Protein AF-A0A022XNG0-F1 (afdb_monomer_lite)

Sequence (214 aa):
MHAPTPAPFRALVQGSSARLLFRKCLNSGFRPSILDIGLRGNSASIYSQNSHDQGRNFSITSPARLKEFFAAPKQTKRIVETESAFEHPVFTQKQMKDIIVAHRETKNWSDWVALGTVRLLRWGTDLATGYRHPKPDEPAPSKHFQMNERKWLIRFVFLETVAGVPGMVGGMLRHLHSLRKMKRDNGWIETLLEEAYNERMHLLTLNLLNQAGL

Organism: NCBI:txid1215331

Foldseek 3Di:
DDDDDDDDDDDDDDDDDDDDDDDDDDDDDDDDDDDDDDDDDDDDDDDDDDDDDDDPPDDPDPPPPCPPPPPPPPPDVPDDDDDDPDDDDDDDPVRVVPDDDDDDDQDDPVSVVVVVVVVVVVVVLCVVLLADDADPPGDDDPPVNDADPLSVLVSLLVVLVVQLPVLQVVLVVLVVVCVVVVHDPPCSSVVSNVRSVVSVVSNVVSVVVSVVVD

Structure (mmCIF, N/CA/C/O backbone):
data_AF-A0A022XNG0-F1
#
_entry.id   AF-A0A022XNG0-F1
#
loop_
_atom_site.group_PDB
_atom_site.id
_atom_site.type_symbol
_atom_site.label_atom_id
_atom_site.label_alt_id
_atom_site.label_comp_id
_atom_site.label_asym_id
_atom_site.label_entity_id
_atom_site.label_seq_id
_atom_site.pdbx_PDB_ins_code
_atom_site.Cartn_x
_atom_site.Cartn_y
_atom_site.Cartn_z
_atom_site.occupancy
_atom_site.B_iso_or_equiv
_atom_site.auth_seq_id
_atom_site.auth_comp_id
_atom_site.auth_asym_id
_atom_site.auth_atom_id
_atom_site.pdbx_PDB_model_num
ATOM 1 N N . MET A 1 1 ? 39.495 -52.592 -3.716 1.00 37.31 1 MET A N 1
ATOM 2 C CA . MET A 1 1 ? 39.578 -53.806 -4.553 1.00 37.31 1 MET A CA 1
ATOM 3 C C . MET A 1 1 ? 38.232 -54.514 -4.507 1.00 37.31 1 MET A C 1
ATOM 5 O O . MET A 1 1 ? 37.738 -54.745 -3.418 1.00 37.31 1 MET A O 1
ATOM 9 N N . HIS A 1 2 ? 37.694 -54.798 -5.695 1.00 43.66 2 HIS A N 1
ATOM 10 C CA . HIS A 1 2 ? 36.586 -55.701 -6.043 1.00 43.66 2 HIS A CA 1
ATOM 11 C C . HIS A 1 2 ? 35.131 -55.387 -5.637 1.00 43.66 2 HIS A C 1
ATOM 13 O O . HIS A 1 2 ? 34.726 -55.475 -4.485 1.00 43.66 2 HIS A O 1
ATOM 19 N N . ALA A 1 3 ? 34.351 -55.092 -6.687 1.00 52.00 3 ALA A N 1
ATOM 20 C CA . ALA A 1 3 ? 32.895 -55.182 -6.786 1.00 52.00 3 ALA A CA 1
ATOM 21 C C . ALA A 1 3 ? 32.399 -56.642 -6.746 1.00 52.00 3 ALA A C 1
ATOM 23 O O . ALA A 1 3 ? 33.205 -57.568 -6.878 1.00 52.00 3 ALA A O 1
ATOM 24 N N . PRO A 1 4 ? 31.070 -56.840 -6.680 1.00 56.88 4 PRO A N 1
ATOM 25 C CA . PRO A 1 4 ? 30.413 -57.481 -7.827 1.00 56.88 4 PRO A CA 1
ATOM 26 C C . PRO A 1 4 ? 29.005 -56.936 -8.178 1.00 56.88 4 PRO A C 1
ATOM 28 O O . PRO A 1 4 ? 28.195 -56.612 -7.316 1.00 56.88 4 PRO A O 1
ATOM 31 N N . THR A 1 5 ? 28.714 -56.900 -9.481 1.00 55.00 5 THR A N 1
ATOM 32 C CA . THR A 1 5 ? 27.387 -57.048 -10.140 1.00 55.00 5 THR A CA 1
ATOM 33 C C . THR A 1 5 ? 27.367 -58.441 -10.832 1.00 55.00 5 THR A C 1
ATOM 35 O O . THR A 1 5 ? 28.403 -59.106 -10.717 1.00 55.00 5 THR A O 1
ATOM 38 N N . PRO A 1 6 ? 26.340 -58.942 -11.584 1.00 58.03 6 PRO A N 1
ATOM 39 C CA . PRO A 1 6 ? 25.040 -58.391 -12.056 1.00 58.03 6 PRO A CA 1
ATOM 40 C C . PRO A 1 6 ? 23.824 -59.374 -11.908 1.00 58.03 6 PRO A C 1
ATOM 42 O O . PRO A 1 6 ? 23.988 -60.497 -11.451 1.00 58.03 6 PRO A O 1
ATOM 45 N N . ALA A 1 7 ? 22.553 -59.003 -12.162 1.00 49.84 7 ALA A N 1
ATOM 46 C CA . ALA A 1 7 ? 21.771 -59.148 -13.424 1.00 49.84 7 ALA A CA 1
ATOM 47 C C . ALA A 1 7 ? 20.263 -59.404 -13.065 1.00 49.84 7 ALA A C 1
ATOM 49 O O . ALA A 1 7 ? 20.009 -59.690 -11.895 1.00 49.84 7 ALA A O 1
ATOM 50 N N . PRO A 1 8 ? 19.257 -59.429 -13.983 1.00 51.31 8 PRO A N 1
ATOM 51 C CA . PRO A 1 8 ? 19.209 -58.987 -15.378 1.00 51.31 8 PRO A CA 1
ATOM 52 C C . PRO A 1 8 ? 18.036 -58.035 -15.738 1.00 51.31 8 PRO A C 1
ATOM 54 O O . PRO A 1 8 ? 17.049 -57.852 -15.030 1.00 51.31 8 PRO A O 1
ATOM 57 N N . PHE A 1 9 ? 18.184 -57.498 -16.948 1.00 37.59 9 PHE A N 1
ATOM 58 C CA . PHE A 1 9 ? 17.213 -56.866 -17.838 1.00 37.59 9 PHE A CA 1
ATOM 59 C C . PHE A 1 9 ? 15.840 -57.556 -17.932 1.00 37.59 9 PHE A C 1
ATOM 61 O O . PHE A 1 9 ? 15.752 -58.777 -18.056 1.00 37.59 9 PHE A O 1
ATOM 68 N N . ARG A 1 10 ? 14.779 -56.751 -18.094 1.00 33.91 10 ARG A N 1
ATOM 69 C CA . ARG A 1 10 ? 13.568 -57.168 -18.816 1.00 33.91 10 ARG A CA 1
ATOM 70 C C . ARG A 1 10 ? 13.127 -56.072 -19.784 1.00 33.91 10 ARG A C 1
ATOM 72 O O . ARG A 1 10 ? 12.875 -54.938 -19.386 1.00 33.91 10 ARG A O 1
ATOM 79 N N . ALA A 1 11 ? 13.104 -56.434 -21.061 1.00 36.19 11 ALA A N 1
ATOM 80 C CA . ALA A 1 11 ? 12.767 -55.592 -22.196 1.00 36.19 11 ALA A CA 1
ATOM 81 C C . ALA A 1 11 ? 11.264 -55.639 -22.539 1.00 36.19 11 ALA A C 1
ATOM 83 O O . ALA A 1 11 ? 10.608 -56.662 -22.368 1.00 36.19 11 ALA A O 1
ATOM 84 N N . LEU A 1 12 ? 10.786 -54.488 -23.020 1.00 33.62 12 LEU A N 1
ATOM 85 C CA . LEU A 1 12 ? 9.804 -54.201 -24.081 1.00 33.62 12 LEU A CA 1
ATOM 86 C C . LEU A 1 12 ? 8.943 -55.326 -24.701 1.00 33.62 12 LEU A C 1
ATOM 88 O O . LEU A 1 12 ? 9.466 -56.267 -25.286 1.00 33.62 12 LEU A O 1
ATOM 92 N N . VAL A 1 13 ? 7.633 -55.048 -24.778 1.00 37.19 13 VAL A N 1
ATOM 93 C CA . VAL A 1 13 ? 6.702 -55.384 -25.885 1.00 37.19 13 VAL A CA 1
ATOM 94 C C . VAL A 1 13 ? 5.741 -54.182 -25.992 1.00 37.19 13 VAL A C 1
ATOM 96 O O . VAL A 1 13 ? 5.066 -53.860 -25.023 1.00 37.19 13 VAL A O 1
ATOM 99 N N . GLN A 1 14 ? 5.887 -53.259 -26.948 1.00 33.00 14 GLN A N 1
ATOM 100 C CA . GLN A 1 14 ? 5.389 -53.236 -28.335 1.00 33.00 14 GLN A CA 1
ATOM 101 C C . GLN A 1 14 ? 3.863 -53.410 -28.480 1.00 33.00 14 GLN A C 1
ATOM 103 O O . GLN A 1 14 ? 3.340 -54.516 -28.435 1.00 33.00 14 GLN A O 1
ATOM 108 N N . GLY A 1 15 ? 3.167 -52.297 -28.739 1.00 34.03 15 GLY A N 1
ATOM 109 C CA . GLY A 1 15 ? 1.757 -52.259 -29.127 1.00 34.03 15 GLY A CA 1
ATOM 110 C C . GLY A 1 15 ? 1.501 -51.132 -30.128 1.00 34.03 15 GLY A C 1
ATOM 111 O O . GLY A 1 15 ? 1.430 -49.965 -29.759 1.00 34.03 15 GLY A O 1
ATOM 112 N N . SER A 1 16 ? 1.423 -51.514 -31.402 1.00 37.34 16 SER A N 1
ATOM 113 C CA . SER A 1 16 ? 1.077 -50.699 -32.572 1.00 37.34 16 SER A CA 1
ATOM 114 C C . SER A 1 16 ? -0.429 -50.467 -32.687 1.00 37.34 16 SER A C 1
ATOM 116 O O . SER A 1 16 ? -1.188 -51.412 -32.494 1.00 37.34 16 SER A O 1
ATOM 118 N N . SER A 1 17 ? -0.815 -49.267 -33.141 1.00 34.59 17 SER A N 1
ATOM 119 C CA . SER A 1 17 ? -1.986 -48.915 -33.986 1.00 34.59 17 SER A CA 1
ATOM 120 C C . SER A 1 17 ? -2.611 -47.605 -33.509 1.00 34.59 17 SER A C 1
ATOM 122 O O . SER A 1 17 ? -2.693 -47.358 -32.319 1.00 34.59 17 SER A O 1
ATOM 124 N N . ALA A 1 18 ? -3.127 -46.710 -34.338 1.00 38.72 18 ALA A N 1
ATOM 125 C CA . ALA A 1 18 ? -3.146 -46.574 -35.783 1.00 38.72 18 ALA A CA 1
ATOM 126 C C . ALA A 1 18 ? -3.526 -45.110 -36.059 1.00 38.72 18 ALA A C 1
ATOM 128 O O . ALA A 1 18 ? -4.242 -44.470 -35.290 1.00 38.72 18 ALA A O 1
ATOM 129 N N . ARG A 1 19 ? -3.016 -44.582 -37.167 1.00 41.34 19 ARG A N 1
ATOM 130 C CA . ARG A 1 19 ? -3.351 -43.264 -37.708 1.00 41.34 19 ARG A CA 1
ATOM 131 C C . ARG A 1 19 ? -4.803 -43.266 -38.185 1.00 41.34 19 ARG A C 1
ATOM 133 O O . ARG A 1 19 ? -5.179 -44.177 -38.913 1.00 41.34 19 ARG A O 1
ATOM 140 N N . LEU A 1 20 ? -5.548 -42.198 -37.916 1.00 39.91 20 LEU A N 1
ATOM 141 C CA . LEU A 1 20 ? -6.701 -41.818 -38.733 1.00 39.91 20 LEU A CA 1
ATOM 142 C C . LEU A 1 20 ? -6.635 -40.319 -39.029 1.00 39.91 20 LEU A C 1
ATOM 144 O O . LEU A 1 20 ? -6.973 -39.463 -38.220 1.00 39.91 20 LEU A O 1
ATOM 148 N N . LEU A 1 21 ? -6.119 -40.044 -40.225 1.00 37.47 21 LEU A N 1
ATOM 149 C CA . LEU A 1 21 ? -6.308 -38.809 -40.966 1.00 37.47 21 LEU A CA 1
ATOM 150 C C . LEU A 1 21 ? -7.725 -38.830 -41.542 1.00 37.47 21 LEU A C 1
ATOM 152 O O . LEU A 1 21 ? -8.074 -39.782 -42.236 1.00 37.47 21 LEU A O 1
ATOM 156 N N . PHE A 1 22 ? -8.489 -37.759 -41.355 1.00 34.47 22 PHE A N 1
ATOM 157 C CA . PHE A 1 22 ? -9.603 -37.445 -42.244 1.00 34.47 22 PHE A CA 1
ATOM 158 C C . PHE A 1 22 ? -9.353 -36.088 -42.895 1.00 34.47 22 PHE A C 1
ATOM 160 O O . PHE A 1 22 ? -9.146 -35.071 -42.236 1.00 34.47 22 PHE A O 1
ATOM 167 N N . ARG A 1 23 ? -9.312 -36.111 -44.227 1.00 35.81 23 ARG A N 1
ATOM 168 C CA . ARG A 1 23 ? -9.153 -34.969 -45.126 1.00 35.81 23 ARG A CA 1
ATOM 169 C C . ARG A 1 23 ? -10.221 -35.106 -46.213 1.00 35.81 23 ARG A C 1
ATOM 171 O O . ARG A 1 23 ? -10.486 -36.231 -46.631 1.00 35.81 23 ARG A O 1
ATOM 178 N N . LYS A 1 24 ? -10.649 -33.949 -46.743 1.00 33.38 24 LYS A N 1
ATOM 179 C CA . LYS A 1 24 ? -11.490 -33.692 -47.941 1.00 33.38 24 LYS A CA 1
ATOM 180 C C . LYS A 1 24 ? -13.003 -33.686 -47.681 1.00 33.38 24 LYS A C 1
ATOM 182 O O . LYS A 1 24 ? -13.467 -34.471 -46.875 1.00 33.38 24 LYS A O 1
ATOM 187 N N . CYS A 1 25 ? -13.850 -32.913 -48.365 1.00 34.41 25 CYS A N 1
ATOM 188 C CA . CYS A 1 25 ? -13.803 -31.753 -49.284 1.00 34.41 25 CYS A CA 1
ATOM 189 C C . CYS A 1 25 ? -15.283 -31.404 -49.604 1.00 34.41 25 CYS A C 1
ATOM 191 O O . CYS A 1 25 ? -16.143 -32.233 -49.324 1.00 34.41 25 CYS A O 1
ATOM 193 N N . LEU A 1 26 ? -15.510 -30.270 -50.297 1.00 38.12 26 LEU A N 1
ATOM 194 C CA . LEU A 1 26 ? -16.662 -29.853 -51.149 1.00 38.12 26 LEU A CA 1
ATOM 195 C C . LEU A 1 26 ? -17.280 -28.549 -50.610 1.00 38.12 26 LEU A C 1
ATOM 197 O O . LEU A 1 26 ? -17.816 -28.530 -49.514 1.00 38.12 26 LEU A O 1
ATOM 201 N N . ASN A 1 27 ? -17.062 -27.371 -51.205 1.00 32.22 27 ASN A N 1
ATOM 202 C CA . ASN A 1 27 ? -17.361 -26.903 -52.567 1.00 32.22 27 ASN A CA 1
ATOM 203 C C . ASN A 1 27 ? -18.863 -26.970 -52.898 1.00 32.22 27 ASN A C 1
ATOM 205 O O . ASN A 1 27 ? -19.360 -28.002 -53.335 1.00 32.22 27 ASN A O 1
ATOM 209 N N . SER A 1 28 ? -19.568 -25.851 -52.723 1.00 36.41 28 SER A N 1
ATOM 210 C CA . SER A 1 28 ? -20.819 -25.564 -53.430 1.00 36.41 28 SER A CA 1
ATOM 211 C C . SER A 1 28 ? -20.890 -24.068 -53.737 1.00 36.41 28 SER A C 1
ATOM 213 O O . SER A 1 28 ? -20.914 -23.218 -52.850 1.00 36.41 28 SER A O 1
ATOM 215 N N . GLY A 1 29 ? -20.828 -23.758 -55.030 1.00 34.84 29 GLY A N 1
ATOM 216 C CA . GLY A 1 29 ? -21.163 -22.451 -55.564 1.00 34.84 29 GLY A CA 1
ATOM 217 C C . GLY A 1 29 ? -22.652 -22.394 -55.873 1.00 34.84 29 GLY A C 1
ATOM 218 O O . GLY A 1 29 ? -23.224 -23.374 -56.339 1.00 34.84 29 GLY A O 1
ATOM 219 N N . PHE A 1 30 ? -23.251 -21.228 -55.663 1.00 34.91 30 PHE A N 1
ATOM 220 C CA . PHE A 1 30 ? -24.514 -20.846 -56.281 1.00 34.91 30 PHE A CA 1
ATOM 221 C C . PHE A 1 30 ? -24.416 -19.377 -56.700 1.00 34.91 30 PHE A C 1
ATOM 223 O O . PHE A 1 30 ? -24.269 -18.481 -55.872 1.00 34.91 30 PHE A O 1
ATOM 230 N N . ARG A 1 31 ? -24.460 -19.154 -58.016 1.00 35.62 31 ARG A N 1
ATOM 231 C CA . ARG A 1 31 ? -24.865 -17.896 -58.653 1.00 35.62 31 ARG A CA 1
ATOM 232 C C . ARG A 1 31 ? -26.303 -18.073 -59.143 1.00 35.62 31 ARG A C 1
ATOM 234 O O . ARG A 1 31 ? -26.657 -19.181 -59.546 1.00 35.62 31 ARG A O 1
ATOM 241 N N . PRO A 1 32 ? -27.057 -16.974 -59.252 1.00 39.72 32 PRO A N 1
ATOM 242 C CA . PRO A 1 32 ? -27.769 -16.736 -60.502 1.00 39.72 32 PRO A CA 1
ATOM 243 C C . PRO A 1 32 ? -27.518 -15.322 -61.063 1.00 39.72 32 PRO A C 1
ATOM 245 O O . PRO A 1 32 ? -27.569 -14.317 -60.362 1.00 39.72 32 PRO A O 1
ATOM 248 N N . SER A 1 33 ? -27.215 -15.301 -62.361 1.00 33.16 33 SER A N 1
ATOM 249 C CA . SER A 1 33 ? -27.495 -14.274 -63.384 1.00 33.16 33 SER A CA 1
ATOM 250 C C . SER A 1 33 ? -29.007 -14.000 -63.505 1.00 33.16 33 SER A C 1
ATOM 252 O O . SER A 1 33 ? -29.774 -14.867 -63.107 1.00 33.16 33 SER A O 1
ATOM 254 N N . ILE A 1 34 ? -29.588 -12.958 -64.109 1.00 38.25 34 ILE A N 1
ATOM 255 C CA . ILE A 1 34 ? -29.267 -11.737 -64.885 1.00 38.25 34 ILE A CA 1
ATOM 256 C C . ILE A 1 34 ? -30.627 -10.990 -64.948 1.00 38.25 34 ILE A C 1
ATOM 258 O O . ILE A 1 34 ? -31.653 -11.665 -64.908 1.00 38.25 34 ILE A O 1
ATOM 262 N N . LEU A 1 35 ? -30.661 -9.661 -65.105 1.00 34.53 35 LEU A N 1
ATOM 263 C CA . LEU A 1 35 ? -31.540 -8.989 -66.087 1.00 34.53 35 LEU A CA 1
ATOM 264 C C . LEU A 1 35 ? -31.107 -7.525 -66.267 1.00 34.53 35 LEU A C 1
ATOM 266 O O . LEU A 1 35 ? -31.193 -6.714 -65.348 1.00 34.53 35 LEU A O 1
ATOM 270 N N . ASP A 1 36 ? -30.613 -7.244 -67.473 1.00 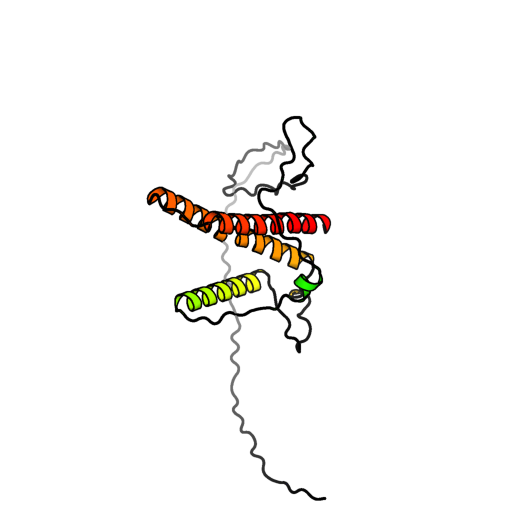38.41 36 ASP A N 1
ATOM 271 C CA . ASP A 1 36 ? -30.328 -5.925 -68.036 1.00 38.41 36 ASP A CA 1
ATOM 272 C C . ASP A 1 36 ? -31.616 -5.134 -68.299 1.00 38.41 36 ASP A C 1
ATOM 274 O O . ASP A 1 36 ? -32.591 -5.686 -68.806 1.00 38.41 36 ASP A O 1
ATOM 278 N N . ILE A 1 37 ? -31.562 -3.818 -68.084 1.00 37.38 37 ILE A N 1
ATOM 279 C CA . ILE A 1 37 ? -32.273 -2.808 -68.882 1.00 37.38 37 ILE A CA 1
ATOM 280 C C . ILE A 1 37 ? -31.389 -1.555 -68.919 1.00 37.38 37 ILE A C 1
ATOM 282 O O . ILE A 1 37 ? -30.872 -1.103 -67.899 1.00 37.38 37 ILE A O 1
ATOM 286 N N . GLY A 1 38 ? -31.141 -1.066 -70.133 1.00 35.12 38 GLY A N 1
ATOM 287 C CA . GLY A 1 38 ? -30.059 -0.140 -70.450 1.00 35.12 38 GLY A CA 1
ATOM 288 C C . GLY A 1 38 ? -30.410 1.350 -70.486 1.00 35.12 38 GLY A C 1
ATOM 289 O O . GLY A 1 38 ? -31.526 1.770 -70.199 1.00 35.12 38 GLY A O 1
ATOM 290 N N . LEU A 1 39 ? -29.409 2.088 -70.996 1.00 35.47 39 LEU A N 1
ATOM 291 C CA . LEU A 1 39 ? -29.429 3.425 -71.616 1.00 35.47 39 LEU A CA 1
ATOM 292 C C . LEU A 1 39 ? -29.477 4.665 -70.701 1.00 35.47 39 LEU A C 1
ATOM 294 O O . LEU A 1 39 ? -30.538 5.188 -70.394 1.00 35.47 39 LEU A O 1
ATOM 298 N N . ARG A 1 40 ? -28.310 5.285 -70.463 1.00 34.78 40 ARG A N 1
ATOM 299 C CA . ARG A 1 40 ? -27.769 6.428 -71.245 1.00 34.78 40 ARG A CA 1
ATOM 300 C C . ARG A 1 40 ? -26.597 7.066 -70.496 1.00 34.78 40 ARG A C 1
ATOM 302 O O . ARG A 1 40 ? -26.659 7.289 -69.294 1.00 34.78 40 ARG A O 1
ATOM 309 N N . GLY A 1 41 ? -25.530 7.369 -71.231 1.00 40.75 41 GLY A N 1
ATOM 310 C CA . GLY A 1 41 ? -24.411 8.142 -70.711 1.00 40.75 41 GLY A CA 1
ATOM 311 C C . GLY A 1 41 ? -24.785 9.602 -70.467 1.00 40.75 41 GLY A C 1
ATOM 312 O O . GLY A 1 41 ? -25.563 10.184 -71.220 1.00 40.75 41 GLY A O 1
ATOM 313 N N . ASN A 1 42 ? -24.174 10.181 -69.436 1.00 40.78 42 ASN A N 1
ATOM 314 C CA . ASN A 1 42 ? -23.639 11.534 -69.490 1.00 40.78 42 ASN A CA 1
ATOM 315 C C . ASN A 1 42 ? -22.530 11.676 -68.445 1.00 40.78 42 ASN A C 1
ATOM 317 O O . ASN A 1 42 ? -22.712 11.383 -67.265 1.00 40.78 42 ASN A O 1
ATOM 321 N N . SER A 1 43 ? -21.369 12.118 -68.911 1.00 48.69 43 SER A N 1
ATOM 322 C CA . SER A 1 43 ? -20.230 12.514 -68.097 1.00 48.69 43 SER A CA 1
ATOM 323 C C . SER A 1 43 ? -20.581 13.808 -67.363 1.00 48.69 43 SER A C 1
ATOM 325 O O . SER A 1 43 ? -20.823 14.826 -68.008 1.00 48.69 43 SER A O 1
ATOM 327 N N . ALA A 1 44 ? -20.583 13.794 -66.033 1.00 42.78 44 ALA A N 1
ATOM 328 C CA . ALA A 1 44 ? -20.582 15.016 -65.240 1.00 42.78 44 ALA A CA 1
ATOM 329 C C . ALA A 1 44 ? -19.644 14.851 -64.044 1.00 42.78 44 A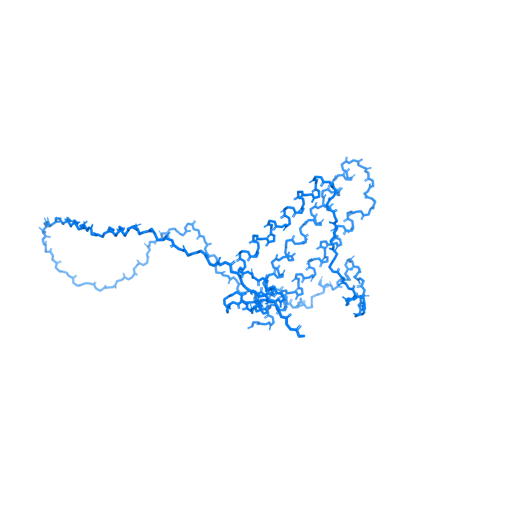LA A C 1
ATOM 331 O O . ALA A 1 44 ? -19.756 13.932 -63.236 1.00 42.78 44 ALA A O 1
ATOM 332 N N . SER A 1 45 ? -18.669 15.749 -64.020 1.00 39.19 45 SER A N 1
ATOM 333 C CA . SER A 1 45 ? -17.606 15.886 -63.041 1.00 39.19 45 SER A CA 1
ATOM 334 C C . SER A 1 45 ? -18.143 16.151 -61.631 1.00 39.19 45 SER A C 1
ATOM 336 O O . SER A 1 45 ? -19.037 16.968 -61.446 1.00 39.19 45 SER A O 1
ATOM 338 N N . ILE A 1 46 ? -17.530 15.465 -60.664 1.00 48.28 46 ILE A N 1
ATOM 339 C CA . ILE A 1 46 ? -17.196 15.881 -59.293 1.00 48.28 46 ILE A CA 1
ATOM 340 C C . ILE A 1 46 ? -17.972 17.097 -58.759 1.00 48.28 46 ILE A C 1
ATOM 342 O O . ILE A 1 46 ? -17.644 18.243 -59.063 1.00 48.28 46 ILE A O 1
ATOM 346 N N . TYR A 1 47 ? -18.863 16.838 -57.803 1.00 35.53 47 TYR A N 1
ATOM 347 C CA . TYR A 1 47 ? -19.005 17.705 -56.638 1.00 35.53 47 TYR A CA 1
ATOM 348 C C . TYR A 1 47 ? -19.090 16.828 -55.389 1.00 35.53 47 TYR A C 1
ATOM 350 O O . TYR A 1 47 ? -20.020 16.046 -55.207 1.00 35.53 47 TYR A O 1
ATOM 358 N N . SER A 1 48 ? -18.056 16.923 -54.557 1.00 46.09 48 SER A N 1
ATOM 359 C CA . SER A 1 48 ? -18.029 16.351 -53.217 1.00 46.09 48 SER A CA 1
ATOM 360 C C . SER A 1 48 ? -19.088 17.061 -52.376 1.00 46.09 48 SER A C 1
ATOM 362 O O . SER A 1 48 ? -18.917 18.225 -52.016 1.00 46.09 48 SER A O 1
ATOM 364 N N . GLN A 1 49 ? -20.189 16.377 -52.075 1.00 40.59 49 GLN A N 1
ATOM 365 C CA . GLN A 1 49 ? -21.016 16.717 -50.927 1.00 40.59 49 GLN A CA 1
ATOM 366 C C . GLN A 1 49 ? -20.883 15.605 -49.894 1.00 40.59 49 GLN A C 1
ATOM 368 O O . GLN A 1 49 ? -21.545 14.573 -49.933 1.00 40.59 49 GLN A O 1
ATOM 373 N N . ASN A 1 50 ? -19.959 15.859 -48.968 1.00 46.56 50 ASN A N 1
ATOM 374 C CA . ASN A 1 50 ? -19.998 15.353 -47.606 1.00 46.56 50 ASN A CA 1
ATOM 375 C C . ASN A 1 50 ? -21.428 15.438 -47.074 1.00 46.56 50 ASN A C 1
ATOM 377 O O . ASN A 1 50 ? -21.950 16.547 -46.966 1.00 46.56 50 ASN A O 1
ATOM 381 N N . SER A 1 51 ? -22.011 14.297 -46.710 1.00 46.47 51 SER A N 1
ATOM 382 C CA . SER A 1 51 ? -22.843 14.100 -45.514 1.00 46.47 51 SER A CA 1
ATOM 383 C C . SER A 1 51 ? -23.445 12.699 -45.548 1.00 46.47 51 SER A C 1
ATOM 385 O O . SER A 1 51 ? -24.489 12.475 -46.145 1.00 46.47 51 SER A O 1
ATOM 387 N N . HIS A 1 52 ? -22.809 11.758 -44.858 1.00 36.16 52 HIS A N 1
ATOM 388 C CA . HIS A 1 52 ? -23.561 10.742 -44.136 1.00 36.16 52 HIS A CA 1
ATOM 389 C C . HIS A 1 52 ? -22.880 10.532 -42.794 1.00 36.16 52 HIS A C 1
ATOM 391 O O . HIS A 1 52 ? -21.906 9.796 -42.650 1.00 36.16 52 HIS A O 1
ATOM 397 N N . ASP A 1 53 ? -23.414 11.273 -41.832 1.00 52.44 53 ASP A N 1
ATOM 398 C CA . ASP A 1 53 ? -23.332 10.998 -40.414 1.00 52.44 53 ASP A CA 1
ATOM 399 C C . ASP A 1 53 ? -23.777 9.543 -40.189 1.00 52.44 53 ASP A C 1
ATOM 401 O O . ASP A 1 53 ? -24.941 9.183 -40.375 1.00 52.44 53 ASP A O 1
ATOM 405 N N . GLN A 1 54 ? -22.812 8.674 -39.904 1.00 51.44 54 GLN A N 1
ATOM 406 C CA . GLN A 1 54 ? -23.038 7.322 -39.410 1.00 51.44 54 GLN A CA 1
ATOM 407 C C . GLN A 1 54 ? -22.398 7.279 -38.027 1.00 51.44 54 GLN A C 1
ATOM 409 O O . GLN A 1 54 ? -21.174 7.344 -37.881 1.00 51.44 54 GLN A O 1
ATOM 414 N N . GLY A 1 55 ? -23.266 7.259 -37.016 1.00 48.78 55 GLY A N 1
ATOM 415 C CA . GLY A 1 55 ? -22.930 7.409 -35.608 1.00 48.78 55 GLY A CA 1
ATOM 416 C C . GLY A 1 55 ? -21.774 6.519 -35.156 1.00 48.78 55 GLY A C 1
ATOM 417 O O . GLY A 1 55 ? -21.789 5.295 -35.300 1.00 48.78 55 GLY A O 1
ATOM 418 N N . ARG A 1 56 ? -20.766 7.144 -34.541 1.00 49.09 56 ARG A N 1
ATOM 419 C CA . ARG A 1 56 ? -19.727 6.430 -33.791 1.00 49.09 56 ARG A CA 1
ATOM 420 C C . ARG A 1 56 ? -20.307 6.049 -32.430 1.00 49.09 56 ARG A C 1
ATOM 422 O O . ARG A 1 56 ? -20.266 6.840 -31.497 1.00 49.09 56 ARG A O 1
ATOM 429 N N . ASN A 1 57 ? -20.821 4.827 -32.318 1.00 56.44 57 ASN A N 1
ATOM 430 C CA . ASN A 1 57 ? -21.483 4.342 -31.102 1.00 56.44 57 ASN A CA 1
ATOM 431 C C . ASN A 1 57 ? -20.556 3.995 -29.924 1.00 56.44 57 ASN A C 1
ATOM 433 O O . ASN A 1 57 ? -21.071 3.628 -28.881 1.00 56.44 57 ASN A O 1
ATOM 437 N N . PHE A 1 58 ? -19.233 4.159 -30.018 1.00 50.34 58 PHE A N 1
ATOM 438 C CA . PHE A 1 58 ? -18.332 4.152 -28.856 1.00 50.34 58 PHE A CA 1
ATOM 439 C C . PHE A 1 58 ? -17.111 5.031 -29.165 1.00 50.34 58 PHE A C 1
ATOM 441 O O . PHE A 1 58 ? -16.387 4.794 -30.134 1.00 50.34 58 PHE A O 1
ATOM 448 N N . SER A 1 59 ? -16.915 6.101 -28.391 1.00 52.06 59 SER A N 1
ATOM 449 C CA . SER A 1 59 ? -15.868 7.096 -28.642 1.00 52.06 59 SER A CA 1
ATOM 450 C C . SER A 1 59 ? -14.487 6.597 -28.210 1.00 52.06 59 SER A C 1
ATOM 452 O O . SER A 1 59 ? -14.252 6.298 -27.042 1.00 52.06 59 SER A O 1
ATOM 454 N N . ILE A 1 60 ? -13.575 6.565 -29.185 1.00 52.03 60 ILE A N 1
ATOM 455 C CA . ILE A 1 60 ? -12.117 6.554 -29.042 1.00 52.03 60 ILE A CA 1
ATOM 456 C C . ILE A 1 60 ? -11.717 8.022 -28.873 1.00 52.03 60 ILE A C 1
ATOM 458 O O . ILE A 1 60 ? -11.476 8.715 -29.865 1.00 52.03 60 ILE A O 1
ATOM 462 N N . THR A 1 61 ? -11.700 8.555 -27.652 1.00 61.12 61 THR A N 1
ATOM 463 C CA . THR A 1 61 ? -10.996 9.825 -27.448 1.00 61.12 61 THR A CA 1
ATOM 464 C C . THR A 1 61 ? -9.524 9.584 -27.786 1.00 61.12 61 THR A C 1
ATOM 466 O O . THR A 1 61 ? -8.930 8.597 -27.351 1.00 61.12 61 THR A O 1
ATOM 469 N N . SER A 1 62 ? -8.931 10.437 -28.630 1.00 59.53 62 SER A N 1
ATOM 470 C CA . SER A 1 62 ? -7.488 10.355 -28.888 1.00 59.53 62 SER A CA 1
ATOM 471 C C . SER A 1 62 ? -6.773 10.495 -27.541 1.00 59.53 62 SER A C 1
ATOM 473 O O . SER A 1 62 ? -7.196 11.360 -26.765 1.00 59.53 62 SER A O 1
ATOM 475 N N . PRO A 1 63 ? -5.726 9.707 -27.236 1.00 55.81 63 PRO A N 1
ATOM 476 C CA . PRO A 1 63 ? -4.998 9.899 -25.996 1.00 55.81 63 PRO A CA 1
ATOM 477 C C . PRO A 1 63 ? -4.487 11.336 -25.996 1.00 55.81 63 PRO A C 1
ATOM 479 O O . PRO A 1 63 ? -3.686 11.715 -26.853 1.00 55.81 63 PRO A O 1
ATOM 482 N N . ALA A 1 64 ? -4.976 12.152 -25.062 1.00 54.94 64 ALA A N 1
ATOM 483 C CA . ALA A 1 64 ? -4.338 13.420 -24.781 1.00 54.94 64 ALA A CA 1
ATOM 484 C C . ALA A 1 64 ? -2.891 13.070 -24.435 1.00 54.94 64 ALA A C 1
ATOM 486 O O . ALA A 1 64 ? -2.629 12.414 -23.426 1.00 54.94 64 ALA A O 1
ATOM 487 N N . ARG A 1 65 ? -1.948 13.417 -25.315 1.00 54.06 65 ARG A N 1
ATOM 488 C CA . ARG A 1 65 ? -0.526 13.314 -25.002 1.00 54.06 65 ARG A CA 1
ATOM 489 C C . ARG A 1 65 ? -0.326 14.257 -23.822 1.00 54.06 65 ARG A C 1
ATOM 491 O O . ARG A 1 65 ? -0.318 15.467 -24.028 1.00 54.06 65 ARG A O 1
ATOM 498 N N . LEU A 1 66 ? -0.272 13.707 -22.607 1.00 51.59 66 LEU A N 1
ATOM 499 C CA . LEU A 1 66 ? -0.112 14.429 -21.343 1.00 51.59 66 LEU A CA 1
ATOM 500 C C . LEU A 1 66 ? 1.257 15.115 -21.329 1.00 51.59 66 LEU A C 1
ATOM 502 O O . LEU A 1 66 ? 2.186 14.655 -20.676 1.00 51.59 66 LEU A O 1
ATOM 506 N N . LYS A 1 67 ? 1.417 16.180 -22.113 1.00 50.66 67 LYS A N 1
ATOM 507 C CA . LYS A 1 67 ? 2.708 16.845 -22.275 1.00 50.66 67 LYS A CA 1
ATOM 508 C C . LYS A 1 67 ? 3.076 17.697 -21.060 1.00 50.66 67 LYS A C 1
ATOM 510 O O . LYS A 1 67 ? 4.210 18.137 -20.974 1.00 50.66 67 LYS A O 1
ATOM 515 N N . GLU A 1 68 ? 2.153 17.890 -20.120 1.00 57.78 68 GLU A N 1
ATOM 516 C CA . GLU A 1 68 ? 2.332 18.767 -18.963 1.00 57.78 68 GLU A CA 1
ATOM 517 C C . GLU A 1 68 ? 1.461 18.308 -17.776 1.00 57.78 68 GLU A C 1
ATOM 519 O O . GLU A 1 68 ? 0.578 19.036 -17.338 1.00 57.78 68 GLU A O 1
ATOM 524 N N . PHE A 1 69 ? 1.639 17.089 -17.245 1.00 55.56 69 PHE A N 1
ATOM 525 C CA . PHE A 1 69 ? 0.908 16.719 -16.010 1.00 55.56 69 PHE A CA 1
ATOM 526 C C . PHE A 1 69 ? 1.492 17.390 -14.754 1.00 55.56 69 PHE A C 1
ATOM 528 O O . PHE A 1 69 ? 0.798 17.558 -13.757 1.00 55.56 69 PHE A O 1
ATOM 535 N N . PHE A 1 70 ? 2.750 17.831 -14.841 1.00 59.16 70 PHE A N 1
ATOM 536 C CA . PHE A 1 70 ? 3.448 18.607 -13.820 1.00 59.16 70 PHE A CA 1
ATOM 537 C C . PHE A 1 70 ? 4.210 19.760 -14.476 1.00 59.16 70 PHE A C 1
ATOM 539 O O . PHE A 1 70 ? 5.422 19.885 -14.309 1.00 59.16 70 PHE A O 1
ATOM 546 N N . ALA A 1 71 ? 3.540 20.602 -15.271 1.00 62.12 71 ALA A N 1
ATOM 547 C CA . ALA A 1 71 ? 4.122 21.924 -15.487 1.00 62.12 71 ALA A CA 1
ATOM 548 C C . ALA A 1 71 ? 4.331 22.524 -14.093 1.00 62.12 71 ALA A C 1
ATOM 550 O O . ALA A 1 71 ? 3.364 22.614 -13.330 1.00 62.12 71 ALA A O 1
ATOM 551 N N . ALA A 1 72 ? 5.583 22.850 -13.743 1.00 62.28 72 ALA A N 1
ATOM 552 C CA . ALA A 1 72 ? 5.872 23.519 -12.483 1.00 62.28 72 ALA A CA 1
ATOM 553 C C . ALA A 1 72 ? 4.880 24.682 -12.375 1.00 62.28 72 ALA A C 1
ATOM 555 O O . ALA A 1 72 ? 4.766 25.452 -13.343 1.00 62.28 72 ALA A O 1
ATOM 556 N N . PRO A 1 73 ? 4.075 24.746 -11.299 1.00 64.88 73 PRO A N 1
ATOM 557 C CA . PRO A 1 73 ? 3.027 25.739 -11.211 1.00 64.88 73 PRO A CA 1
ATOM 558 C C . PRO A 1 73 ? 3.668 27.095 -11.461 1.00 64.88 73 PRO A C 1
ATOM 560 O O . PRO A 1 73 ? 4.628 27.470 -10.7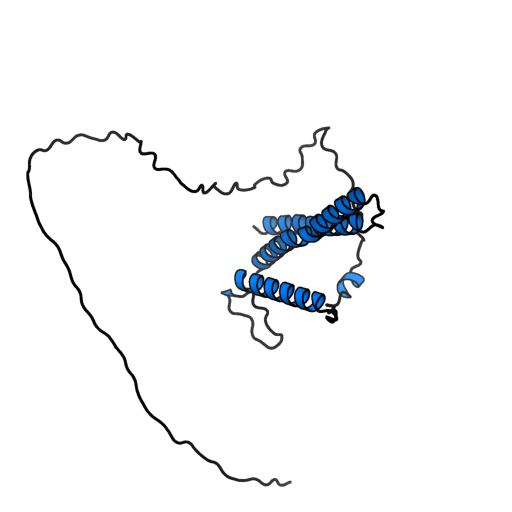86 1.00 64.88 73 PRO A O 1
ATOM 563 N N . LYS A 1 74 ? 3.187 27.811 -12.485 1.00 68.12 74 LYS A N 1
ATOM 564 C CA . LYS A 1 74 ? 3.649 29.177 -12.746 1.00 68.12 74 LYS A CA 1
ATOM 565 C C . LYS A 1 74 ? 3.510 29.916 -11.422 1.00 68.12 74 LYS A C 1
ATOM 567 O O . LYS A 1 74 ? 2.406 29.900 -10.871 1.00 68.12 74 LYS A O 1
ATOM 572 N N . GLN A 1 75 ? 4.608 30.482 -10.908 1.00 66.62 75 GLN A N 1
ATOM 573 C CA . GLN A 1 75 ? 4.639 31.149 -9.605 1.00 66.62 75 GLN A CA 1
ATOM 574 C C . GLN A 1 75 ? 3.591 32.263 -9.597 1.00 66.62 75 GLN A C 1
ATOM 576 O O . GLN A 1 75 ? 3.795 33.379 -10.068 1.00 66.62 75 GLN A O 1
ATOM 581 N N . THR A 1 76 ? 2.408 31.914 -9.119 1.00 72.56 76 THR A N 1
ATOM 582 C CA . THR A 1 76 ? 1.268 32.793 -8.947 1.00 72.56 76 THR A CA 1
ATOM 583 C C . THR A 1 76 ? 1.114 32.940 -7.450 1.00 72.56 76 THR A C 1
ATOM 585 O O . THR A 1 76 ? 1.261 31.967 -6.717 1.00 72.56 76 THR A O 1
ATOM 588 N N . LYS A 1 77 ? 0.782 34.143 -6.973 1.00 72.00 77 LYS A N 1
ATOM 589 C CA . LYS A 1 77 ? 0.677 34.460 -5.534 1.00 72.00 77 LYS A CA 1
ATOM 590 C C . LYS A 1 77 ? -0.288 33.553 -4.738 1.00 72.00 77 LYS A C 1
ATOM 592 O O . LYS A 1 77 ? -0.367 33.681 -3.525 1.00 72.00 77 LYS A O 1
ATOM 597 N N . ARG A 1 78 ? -1.050 32.683 -5.414 1.00 76.50 78 ARG A N 1
ATOM 598 C CA . ARG A 1 78 ? -2.049 31.770 -4.848 1.00 76.50 78 ARG A CA 1
ATOM 599 C C . ARG A 1 78 ? -1.553 30.329 -4.684 1.00 76.50 78 ARG A C 1
ATOM 601 O O . ARG A 1 78 ? -2.148 29.595 -3.906 1.00 76.50 78 ARG A O 1
ATOM 608 N N . ILE A 1 79 ? -0.522 29.916 -5.424 1.00 75.12 79 ILE A N 1
ATOM 609 C CA . ILE A 1 79 ? 0.023 28.557 -5.342 1.00 75.12 79 ILE A CA 1
ATOM 610 C C . ILE A 1 79 ? 1.214 28.613 -4.393 1.00 75.12 79 ILE A C 1
ATOM 612 O O . ILE A 1 79 ? 2.274 29.117 -4.753 1.00 75.12 79 ILE A O 1
ATOM 616 N N . VAL A 1 80 ? 0.993 28.151 -3.166 1.00 76.44 80 VAL A N 1
ATOM 617 C CA . VAL A 1 80 ? 2.010 28.074 -2.117 1.00 76.44 80 VAL A CA 1
ATOM 618 C C . VAL A 1 80 ? 2.431 26.617 -1.992 1.00 76.44 80 VAL A C 1
ATOM 620 O O . VAL A 1 80 ? 1.575 25.733 -1.947 1.00 76.44 80 VAL A O 1
ATOM 623 N N . GLU A 1 81 ? 3.737 26.366 -1.962 1.00 74.06 81 GLU A N 1
ATOM 624 C CA . GLU A 1 81 ? 4.265 25.049 -1.615 1.00 74.06 81 GLU A CA 1
ATOM 625 C C . GLU A 1 81 ? 3.975 24.792 -0.136 1.00 74.06 81 GLU A C 1
ATOM 627 O O . GLU A 1 81 ? 4.384 25.560 0.734 1.00 74.06 81 GLU A O 1
ATOM 632 N N . THR A 1 82 ? 3.196 23.752 0.139 1.00 77.81 82 THR A N 1
ATOM 633 C CA . THR A 1 82 ? 2.856 23.343 1.500 1.00 77.81 82 THR A CA 1
ATOM 634 C C . THR A 1 82 ? 3.799 22.246 1.959 1.00 77.81 82 THR A C 1
ATOM 636 O O . THR A 1 82 ? 4.188 21.388 1.165 1.00 77.81 82 THR A O 1
ATOM 639 N N . GLU A 1 83 ? 4.106 22.235 3.251 1.00 79.50 83 GLU A N 1
ATOM 640 C CA . GLU A 1 83 ? 4.811 21.124 3.885 1.00 79.50 83 GLU A CA 1
ATOM 641 C C . GLU A 1 83 ? 4.018 19.816 3.715 1.00 79.50 83 GLU A C 1
ATOM 643 O O . GLU A 1 83 ? 2.788 19.822 3.575 1.00 79.50 83 GLU A O 1
ATOM 648 N N . SER A 1 84 ? 4.725 18.685 3.662 1.00 79.12 84 SER A N 1
ATOM 649 C CA . SER A 1 84 ? 4.086 17.378 3.516 1.00 79.12 84 SER A CA 1
ATOM 650 C C . SER A 1 84 ? 3.202 17.088 4.723 1.00 79.12 84 SER A C 1
ATOM 652 O O . SER A 1 84 ? 3.651 17.200 5.858 1.00 79.12 84 SER A O 1
ATOM 654 N N . ALA A 1 85 ? 1.966 16.650 4.477 1.00 81.56 85 ALA A N 1
ATOM 655 C CA . ALA A 1 85 ? 1.008 16.347 5.541 1.00 81.56 85 ALA A CA 1
ATOM 656 C C . ALA A 1 85 ? 1.469 15.228 6.495 1.00 81.56 85 ALA A C 1
ATOM 658 O O . ALA A 1 85 ? 1.017 15.185 7.633 1.00 81.56 85 ALA A O 1
ATOM 659 N N . PHE A 1 86 ? 2.357 14.344 6.029 1.00 84.31 86 PHE A N 1
ATOM 660 C CA . PHE A 1 86 ? 2.943 13.259 6.810 1.00 84.31 86 PHE A CA 1
ATOM 661 C C . PHE A 1 86 ? 4.464 13.302 6.679 1.00 84.31 86 PHE A C 1
ATOM 663 O O . PHE A 1 86 ? 4.988 13.416 5.567 1.00 84.31 86 PHE A O 1
ATOM 670 N N . GLU A 1 87 ? 5.169 13.228 7.806 1.00 83.88 87 GLU A N 1
ATOM 671 C CA . GLU A 1 87 ? 6.627 13.148 7.828 1.00 83.88 87 GLU A CA 1
ATOM 672 C C . GLU A 1 87 ? 7.070 11.719 7.506 1.00 83.88 87 GLU A C 1
ATOM 674 O O . GLU A 1 87 ? 6.701 10.770 8.195 1.00 83.88 87 GLU A O 1
ATOM 679 N N . HIS A 1 88 ? 7.880 11.549 6.462 1.00 79.94 88 HIS A N 1
ATOM 680 C CA . HIS A 1 88 ? 8.411 10.235 6.119 1.00 79.94 88 HIS A CA 1
ATOM 681 C C . HIS A 1 88 ? 9.711 9.955 6.885 1.00 79.94 88 HIS A C 1
ATOM 683 O O . HIS A 1 88 ? 10.625 10.786 6.866 1.00 79.94 88 HIS A O 1
ATOM 689 N N . PRO A 1 89 ? 9.850 8.779 7.519 1.00 85.69 89 PRO A N 1
ATOM 690 C CA . PRO A 1 89 ? 11.078 8.417 8.210 1.00 85.69 89 PRO A CA 1
ATOM 691 C C . PRO A 1 89 ? 12.250 8.289 7.227 1.00 85.69 89 PRO A C 1
ATOM 693 O O . PRO A 1 89 ? 12.150 7.656 6.175 1.00 85.69 89 PRO A O 1
ATOM 696 N N . VAL A 1 90 ? 13.398 8.864 7.590 1.00 86.88 90 VAL A N 1
ATOM 697 C CA . VAL A 1 90 ? 14.627 8.757 6.794 1.00 86.88 90 VAL A CA 1
ATOM 698 C C . VAL A 1 90 ? 15.318 7.432 7.107 1.00 86.88 90 VAL A C 1
ATOM 700 O O . VAL A 1 90 ? 15.865 7.242 8.195 1.00 86.88 90 VAL A O 1
ATOM 703 N N . PHE A 1 91 ? 15.322 6.514 6.141 1.00 89.69 91 PHE A N 1
ATOM 704 C CA . PHE A 1 91 ? 15.980 5.216 6.281 1.00 89.69 91 PHE A CA 1
ATOM 705 C C . PHE A 1 91 ? 17.452 5.266 5.866 1.00 89.69 91 PHE A C 1
ATOM 707 O O . PHE A 1 91 ? 17.823 5.805 4.822 1.00 89.69 91 PHE A O 1
ATOM 714 N N . THR A 1 92 ? 18.314 4.641 6.667 1.00 95.25 92 THR A N 1
ATOM 715 C CA . THR A 1 92 ? 19.731 4.476 6.323 1.00 95.25 92 THR A CA 1
ATOM 716 C C . THR A 1 92 ? 19.937 3.326 5.335 1.00 95.25 92 THR A C 1
ATOM 718 O O . THR A 1 92 ? 19.201 2.342 5.317 1.00 95.25 92 THR A O 1
ATOM 721 N N . GLN A 1 93 ? 21.013 3.394 4.547 1.00 93.75 93 GLN A N 1
ATOM 722 C CA . GLN A 1 93 ? 21.373 2.335 3.590 1.00 93.75 93 GLN A CA 1
ATOM 723 C C . GLN A 1 93 ? 21.584 0.960 4.232 1.00 93.75 93 GLN A C 1
ATOM 725 O O . GLN A 1 93 ? 21.345 -0.057 3.589 1.00 93.75 93 GLN A O 1
ATOM 730 N N . LYS A 1 94 ? 22.031 0.916 5.492 1.00 93.75 94 LYS A N 1
ATOM 731 C CA . LYS A 1 94 ? 22.175 -0.344 6.234 1.00 93.75 94 LYS A CA 1
ATOM 732 C C . LYS A 1 94 ? 20.799 -0.954 6.509 1.00 93.75 94 LYS A C 1
ATOM 734 O O . LYS A 1 94 ? 20.545 -2.071 6.082 1.00 93.75 94 LYS A O 1
ATOM 739 N N . GLN A 1 95 ? 19.884 -0.159 7.066 1.00 93.06 95 GLN A N 1
ATOM 740 C CA . GLN A 1 95 ? 18.510 -0.586 7.350 1.00 93.06 95 GLN A CA 1
ATOM 741 C C . GLN A 1 95 ? 17.775 -1.085 6.101 1.00 93.06 95 GLN A C 1
ATOM 743 O O . GLN A 1 95 ? 17.085 -2.092 6.178 1.00 93.06 95 GLN A O 1
ATOM 748 N N . MET A 1 96 ? 17.945 -0.424 4.951 1.00 91.06 96 MET A N 1
ATOM 749 C CA . MET A 1 96 ? 17.308 -0.860 3.701 1.00 91.06 96 MET A CA 1
ATOM 750 C C . MET A 1 96 ? 17.835 -2.211 3.195 1.00 91.06 96 MET A C 1
ATOM 752 O O . MET A 1 96 ? 17.069 -2.999 2.646 1.00 91.06 96 MET A O 1
ATOM 756 N N . LYS A 1 97 ? 19.133 -2.496 3.371 1.00 93.06 97 LYS A N 1
ATOM 757 C CA . LYS A 1 97 ? 19.740 -3.771 2.946 1.00 93.06 97 LYS A CA 1
ATOM 758 C C . LYS A 1 97 ? 19.378 -4.937 3.859 1.00 93.06 97 LYS A C 1
ATOM 760 O O . LYS A 1 97 ? 19.361 -6.072 3.397 1.00 93.06 97 LYS A O 1
ATOM 765 N N . ASP A 1 98 ? 19.068 -4.647 5.117 1.00 94.50 98 ASP A N 1
ATOM 766 C CA . ASP A 1 98 ? 18.705 -5.649 6.118 1.00 94.50 98 ASP A CA 1
ATOM 767 C C . ASP A 1 98 ? 17.232 -6.108 6.000 1.00 94.50 98 ASP A C 1
ATOM 769 O O . ASP A 1 98 ? 16.790 -6.976 6.755 1.00 94.50 98 ASP A O 1
ATOM 773 N N . ILE A 1 99 ? 16.454 -5.565 5.051 1.00 91.12 99 ILE A N 1
ATOM 774 C CA . ILE A 1 99 ? 15.055 -5.954 4.822 1.00 91.12 99 ILE A CA 1
ATOM 775 C C . ILE A 1 99 ? 14.998 -7.371 4.238 1.00 91.12 99 ILE A C 1
ATOM 777 O O . ILE A 1 99 ? 15.338 -7.611 3.079 1.00 91.12 99 ILE A O 1
ATOM 781 N N . ILE A 1 100 ? 14.506 -8.312 5.042 1.00 92.94 100 ILE A N 1
ATOM 782 C CA . ILE A 1 100 ? 14.263 -9.695 4.628 1.00 92.94 100 ILE A CA 1
ATOM 783 C C . ILE A 1 100 ? 12.814 -9.900 4.180 1.00 92.94 100 ILE A C 1
ATOM 785 O O . ILE A 1 100 ? 11.879 -9.303 4.716 1.00 92.94 100 ILE A O 1
ATOM 789 N N . VAL A 1 101 ? 12.606 -10.804 3.220 1.00 90.81 101 VAL A N 1
ATOM 790 C CA . VAL A 1 101 ? 11.259 -11.230 2.820 1.00 90.81 101 VAL A CA 1
ATOM 791 C C . VAL A 1 101 ? 10.671 -12.102 3.929 1.00 90.81 101 VAL A C 1
ATOM 793 O O . VAL A 1 101 ? 11.006 -13.279 4.054 1.00 90.81 101 VAL A O 1
ATOM 796 N N . ALA A 1 102 ? 9.795 -11.520 4.745 1.00 93.00 102 ALA A N 1
ATOM 797 C CA . ALA A 1 102 ? 9.106 -12.228 5.816 1.00 93.00 102 ALA A CA 1
ATOM 798 C C . ALA A 1 102 ? 7.824 -12.912 5.309 1.00 93.00 102 ALA A C 1
ATOM 800 O O . ALA A 1 102 ? 7.075 -12.357 4.504 1.00 93.00 102 ALA A O 1
ATOM 801 N N . HIS A 1 103 ? 7.536 -14.109 5.825 1.00 93.56 103 HIS A N 1
ATOM 802 C CA . HIS A 1 103 ? 6.262 -14.795 5.620 1.00 93.56 103 HIS A CA 1
ATOM 803 C C . HIS A 1 103 ? 5.597 -15.058 6.970 1.00 93.56 103 HIS A C 1
ATOM 805 O O . HIS A 1 103 ? 6.186 -15.685 7.847 1.00 93.56 103 HIS A O 1
ATOM 811 N N . ARG A 1 104 ? 4.360 -14.585 7.131 1.00 93.75 104 ARG A N 1
ATOM 812 C CA . ARG A 1 104 ? 3.539 -14.874 8.308 1.00 93.75 104 ARG A CA 1
ATOM 813 C C . ARG A 1 104 ? 2.717 -16.136 8.062 1.00 93.75 104 ARG A C 1
ATOM 815 O O . ARG A 1 104 ? 2.007 -16.217 7.063 1.00 93.75 104 ARG A O 1
ATOM 822 N N . GLU A 1 105 ? 2.763 -17.074 9.004 1.00 94.38 105 GLU A N 1
ATOM 823 C CA . GLU A 1 105 ? 1.932 -18.280 8.967 1.00 94.38 105 GLU A CA 1
ATOM 824 C C . GLU A 1 105 ? 0.437 -17.940 9.063 1.00 94.38 105 GLU A C 1
ATOM 826 O O . GLU A 1 105 ? 0.013 -17.141 9.907 1.00 94.38 105 GLU A O 1
ATOM 831 N N . THR A 1 106 ? -0.373 -18.566 8.208 1.00 95.88 106 THR A N 1
ATOM 832 C CA . THR A 1 106 ? -1.834 -18.433 8.230 1.00 95.88 106 THR A CA 1
ATOM 833 C C . THR A 1 106 ? -2.410 -19.272 9.361 1.00 95.88 106 THR A C 1
ATOM 835 O O . THR A 1 106 ? -2.320 -20.499 9.312 1.00 95.88 106 THR A O 1
ATOM 838 N N . LYS A 1 107 ? -3.016 -18.628 10.362 1.00 95.31 107 LYS A N 1
ATOM 839 C CA . LYS A 1 107 ? -3.602 -19.328 11.517 1.00 95.31 107 LYS A CA 1
ATOM 840 C C . LYS A 1 107 ? -5.104 -19.508 11.360 1.00 95.31 107 LYS A C 1
ATOM 842 O O . LYS A 1 107 ? -5.637 -20.573 11.652 1.00 95.31 107 LYS A O 1
ATOM 847 N N . ASN A 1 108 ? -5.774 -18.469 10.874 1.00 97.50 108 ASN A N 1
ATOM 848 C CA . ASN A 1 108 ? -7.225 -18.438 10.779 1.00 97.50 108 ASN A CA 1
ATOM 849 C C . ASN A 1 108 ? -7.706 -18.738 9.358 1.00 97.50 108 ASN A C 1
ATOM 851 O O . ASN A 1 108 ? -6.982 -18.556 8.378 1.00 97.50 108 ASN A O 1
ATOM 855 N N . TRP A 1 109 ? -8.982 -19.103 9.234 1.00 96.75 109 TRP A N 1
ATOM 856 C CA . TRP A 1 109 ? -9.619 -19.254 7.925 1.00 96.75 109 TRP A CA 1
ATOM 857 C C . TRP A 1 109 ? -9.604 -17.943 7.121 1.00 96.75 109 TRP A C 1
ATOM 859 O O . TRP A 1 109 ? -9.353 -17.961 5.920 1.00 96.75 109 TRP A O 1
ATOM 869 N N . SER A 1 110 ? -9.764 -16.794 7.791 1.00 96.88 110 SER A N 1
A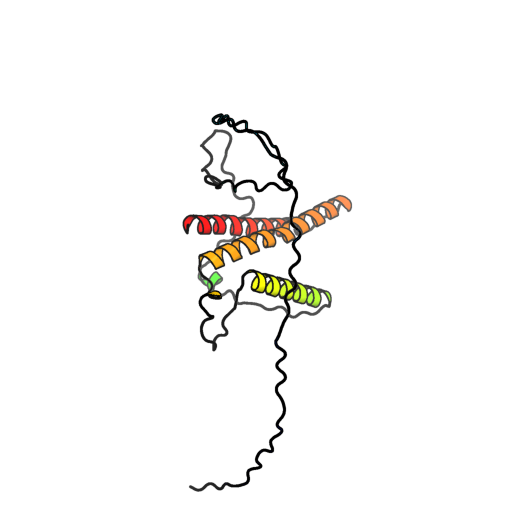TOM 870 C CA . SER A 1 110 ? -9.608 -15.473 7.164 1.00 96.88 110 SER A CA 1
ATOM 871 C C . SER A 1 110 ? -8.218 -15.272 6.563 1.00 96.88 110 SER A C 1
ATOM 873 O O . SER A 1 110 ? -8.098 -14.739 5.463 1.00 96.88 110 SER A O 1
ATOM 875 N N . ASP A 1 111 ? -7.173 -15.731 7.256 1.00 96.06 111 ASP A N 1
ATOM 876 C CA . ASP A 1 111 ? -5.789 -15.613 6.790 1.00 96.06 111 ASP A CA 1
ATOM 877 C C . ASP A 1 111 ? -5.569 -16.499 5.561 1.00 96.06 111 ASP A C 1
ATOM 879 O O . ASP A 1 111 ? -4.882 -16.105 4.620 1.00 96.06 111 ASP A O 1
ATOM 883 N N . TRP A 1 112 ? -6.194 -17.679 5.541 1.00 97.00 112 TRP A N 1
ATOM 884 C CA . TRP A 1 112 ? -6.153 -18.585 4.398 1.00 97.00 112 TRP A CA 1
ATOM 885 C C . TRP A 1 112 ? -6.846 -17.987 3.168 1.00 97.00 112 TRP A C 1
ATOM 887 O O . TRP A 1 112 ? -6.293 -18.027 2.069 1.00 97.00 112 TRP A O 1
ATOM 897 N N . VAL A 1 113 ? -8.014 -17.360 3.351 1.00 97.62 113 VAL A N 1
ATOM 898 C CA . VAL A 1 113 ? -8.722 -16.647 2.276 1.00 97.62 113 VAL A CA 1
ATOM 899 C C . VAL A 1 113 ? -7.909 -15.451 1.779 1.00 97.62 113 VAL A C 1
ATOM 901 O O . VAL A 1 113 ? -7.787 -15.259 0.567 1.00 97.62 113 VAL A O 1
ATOM 904 N N . ALA A 1 114 ? -7.303 -14.675 2.681 1.00 95.81 114 ALA A N 1
ATOM 905 C CA . ALA A 1 114 ? -6.426 -13.566 2.313 1.00 95.81 114 ALA A CA 1
ATOM 906 C C . ALA A 1 114 ? -5.222 -14.057 1.492 1.00 95.81 114 ALA A C 1
ATOM 908 O O . ALA A 1 114 ? -4.952 -13.532 0.410 1.00 95.81 114 ALA A O 1
ATOM 909 N N . LEU A 1 115 ? -4.554 -15.122 1.947 1.00 96.69 115 LEU A N 1
ATOM 910 C CA . LEU A 1 115 ? -3.431 -15.730 1.236 1.00 96.69 115 LEU A CA 1
ATOM 911 C C . LEU A 1 115 ? -3.848 -16.255 -0.143 1.00 96.69 115 LEU A C 1
ATOM 913 O O . LEU A 1 115 ? -3.142 -16.028 -1.128 1.00 96.69 115 LEU A O 1
ATOM 917 N N . GLY A 1 116 ? -4.992 -16.935 -0.225 1.00 97.56 116 GLY A N 1
ATOM 918 C CA . GLY A 1 116 ? -5.556 -17.421 -1.482 1.00 97.56 116 GLY A CA 1
ATOM 919 C C . GLY A 1 116 ? -5.828 -16.282 -2.463 1.00 97.56 116 GLY A C 1
ATOM 920 O O . GLY A 1 116 ? -5.426 -16.358 -3.623 1.00 97.56 116 GLY A O 1
ATOM 921 N N . THR A 1 117 ? -6.422 -15.191 -1.979 1.00 97.06 117 THR A N 1
ATOM 922 C CA . THR A 1 117 ? -6.754 -14.012 -2.790 1.00 97.06 117 THR A CA 1
ATOM 923 C C . THR A 1 117 ? -5.497 -13.320 -3.315 1.00 97.06 117 THR A C 1
ATOM 925 O O . THR A 1 117 ? -5.398 -13.059 -4.511 1.00 97.06 117 THR A O 1
ATOM 928 N N . VAL A 1 118 ? -4.489 -13.090 -2.464 1.00 95.94 118 VAL A N 1
ATOM 929 C CA . VAL A 1 118 ? -3.213 -12.481 -2.880 1.00 95.94 118 VAL A CA 1
ATOM 930 C C . VAL A 1 118 ? -2.492 -13.357 -3.907 1.00 95.94 118 VAL A C 1
ATOM 932 O O . VAL A 1 118 ? -1.984 -12.845 -4.904 1.00 95.94 118 VAL A O 1
ATOM 935 N N . ARG A 1 119 ? -2.479 -14.683 -3.717 1.00 96.31 119 ARG A N 1
ATOM 936 C CA . ARG A 1 119 ? -1.888 -15.621 -4.688 1.00 96.31 119 ARG A CA 1
ATOM 937 C C . ARG A 1 119 ? -2.629 -15.610 -6.020 1.00 96.31 119 ARG A C 1
ATOM 939 O O . ARG A 1 119 ? -1.975 -15.615 -7.060 1.00 96.31 119 ARG A O 1
ATOM 946 N N . LEU A 1 120 ? -3.959 -15.557 -5.995 1.00 96.81 120 LEU A N 1
ATOM 947 C CA . LEU A 1 120 ? -4.783 -15.473 -7.198 1.00 96.81 120 LEU A CA 1
ATOM 948 C C . LEU A 1 120 ? -4.531 -14.167 -7.960 1.00 96.81 120 LEU A C 1
ATOM 950 O O . LEU A 1 120 ? -4.287 -14.206 -9.162 1.00 96.81 120 LEU A O 1
ATOM 954 N N . LEU A 1 121 ? -4.534 -13.023 -7.270 1.00 95.25 121 LEU A N 1
ATOM 955 C CA . LEU A 1 121 ? -4.267 -11.713 -7.875 1.00 95.25 121 LEU A CA 1
ATOM 956 C C . LEU A 1 121 ? -2.847 -11.623 -8.427 1.00 95.25 121 LEU A C 1
ATOM 958 O O . LEU A 1 121 ? -2.642 -11.115 -9.532 1.00 95.25 121 LEU A O 1
ATOM 962 N N . ARG A 1 122 ? -1.867 -12.165 -7.696 1.00 94.81 122 ARG A N 1
ATOM 963 C CA . ARG A 1 122 ? -0.491 -12.274 -8.177 1.00 94.81 122 ARG A CA 1
ATOM 964 C C . ARG A 1 122 ? -0.430 -13.105 -9.453 1.00 94.81 122 ARG A C 1
ATOM 966 O O . ARG A 1 122 ? 0.113 -12.632 -10.444 1.00 94.81 122 ARG A O 1
ATOM 973 N N . TRP A 1 123 ? -1.011 -14.304 -9.443 1.00 95.00 123 TRP A N 1
ATOM 974 C CA . TRP A 1 123 ? -1.048 -15.179 -10.612 1.00 95.00 123 TRP A CA 1
ATOM 975 C C . TRP A 1 123 ? -1.740 -14.510 -11.806 1.00 95.00 123 TRP A C 1
ATOM 977 O O . TRP A 1 123 ? -1.206 -14.538 -12.910 1.00 95.00 123 TRP A O 1
ATOM 987 N N . GLY A 1 124 ? -2.876 -13.846 -11.583 1.00 95.00 124 GLY A N 1
ATOM 988 C CA . GLY A 1 124 ? -3.597 -13.117 -12.626 1.00 95.00 124 GLY A CA 1
ATOM 989 C C . GLY A 1 124 ? -2.781 -11.960 -13.208 1.00 95.00 124 GLY A C 1
ATOM 990 O O . GLY A 1 124 ? -2.718 -11.800 -14.424 1.00 95.00 124 GLY A O 1
ATOM 991 N N . THR A 1 125 ? -2.091 -11.195 -12.359 1.00 92.44 125 THR A N 1
ATOM 992 C CA . THR A 1 125 ? -1.219 -10.094 -12.799 1.00 92.44 125 THR A CA 1
ATOM 993 C C . THR A 1 125 ? 0.002 -10.618 -13.557 1.00 92.44 125 THR A C 1
ATOM 995 O O . THR A 1 125 ? 0.387 -10.060 -14.585 1.00 92.44 125 THR A O 1
ATOM 998 N N . ASP A 1 126 ? 0.609 -11.710 -13.093 1.00 92.00 126 ASP A N 1
ATOM 999 C CA . ASP A 1 126 ? 1.740 -12.358 -13.763 1.00 92.00 126 ASP A CA 1
ATOM 1000 C C . ASP A 1 126 ? 1.330 -12.909 -15.132 1.00 92.00 126 ASP A C 1
ATOM 1002 O O . ASP A 1 126 ? 2.039 -12.701 -16.116 1.00 92.00 126 ASP A O 1
ATOM 1006 N N . LEU A 1 127 ? 0.144 -13.514 -15.225 1.00 91.50 127 LEU A N 1
ATOM 1007 C CA . LEU A 1 127 ? -0.439 -13.968 -16.483 1.00 91.50 127 LEU A CA 1
ATOM 1008 C C . LEU A 1 127 ? -0.701 -12.800 -17.446 1.00 91.50 127 LEU A C 1
ATOM 1010 O O . LEU A 1 127 ? -0.290 -12.865 -18.602 1.00 91.50 127 LEU A O 1
ATOM 1014 N N . ALA A 1 128 ? -1.331 -11.720 -16.975 1.00 89.50 128 ALA A N 1
ATOM 1015 C CA . ALA A 1 128 ? -1.671 -10.556 -17.797 1.00 89.50 128 ALA A CA 1
ATOM 1016 C C . ALA A 1 128 ? -0.430 -9.805 -18.309 1.00 89.50 128 ALA A C 1
ATOM 1018 O O . ALA A 1 128 ? -0.404 -9.331 -19.442 1.00 89.50 128 ALA A O 1
ATOM 1019 N N . THR A 1 129 ? 0.615 -9.713 -17.483 1.00 85.94 129 THR A N 1
ATOM 1020 C CA . THR A 1 129 ? 1.883 -9.060 -17.849 1.00 85.94 129 THR A CA 1
ATOM 1021 C C . THR A 1 129 ? 2.829 -9.977 -18.626 1.00 85.94 129 THR A C 1
ATOM 1023 O O . THR A 1 129 ? 3.852 -9.512 -19.133 1.00 85.94 129 THR A O 1
ATOM 1026 N N . GLY A 1 130 ? 2.516 -11.275 -18.723 1.00 85.81 130 GLY A N 1
ATOM 1027 C CA . GLY A 1 130 ? 3.429 -12.282 -19.256 1.00 85.81 130 GLY A CA 1
ATOM 1028 C C . GLY A 1 130 ? 4.712 -12.407 -18.427 1.00 85.81 130 GLY A C 1
ATOM 1029 O O . GLY A 1 130 ? 5.771 -12.710 -18.974 1.00 85.81 130 GLY A O 1
ATOM 1030 N N . TYR A 1 131 ? 4.658 -12.133 -17.122 1.00 85.56 131 TYR A N 1
ATOM 1031 C CA . TYR A 1 131 ? 5.819 -12.267 -16.251 1.00 85.56 131 TYR A CA 1
ATOM 1032 C C . TYR A 1 131 ? 6.132 -13.739 -15.977 1.00 85.56 131 TYR A C 1
ATOM 1034 O O . TYR A 1 131 ? 5.257 -14.526 -15.615 1.00 85.56 131 TYR A O 1
ATOM 1042 N N . ARG A 1 132 ? 7.411 -14.107 -16.098 1.00 82.44 132 ARG A N 1
ATOM 1043 C CA . ARG A 1 132 ? 7.935 -15.401 -15.654 1.00 82.44 132 ARG A CA 1
ATOM 1044 C C . ARG A 1 132 ? 9.176 -15.177 -14.807 1.00 82.44 132 ARG A C 1
ATOM 1046 O O . ARG A 1 132 ? 10.177 -14.665 -15.300 1.00 82.44 132 ARG A O 1
ATOM 1053 N N . HIS A 1 133 ? 9.095 -15.563 -13.537 1.00 80.56 133 HIS A N 1
ATOM 1054 C CA . HIS A 1 133 ? 10.231 -15.516 -12.627 1.00 80.56 133 HIS A CA 1
ATOM 1055 C C . HIS A 1 133 ? 11.154 -16.714 -12.906 1.00 80.56 133 HIS A C 1
ATOM 1057 O O . HIS A 1 133 ? 10.683 -17.849 -12.784 1.00 80.56 133 HIS A O 1
ATOM 1063 N N . PRO A 1 134 ? 12.422 -16.504 -13.311 1.00 79.06 134 PRO A N 1
ATOM 1064 C CA . PRO A 1 134 ? 13.365 -17.605 -13.456 1.00 79.06 134 PRO A CA 1
ATOM 1065 C C . PRO A 1 134 ? 13.651 -18.207 -12.081 1.00 79.06 134 PRO A C 1
ATOM 1067 O O . PRO A 1 134 ? 13.836 -17.476 -11.108 1.00 79.06 134 PRO A O 1
ATOM 1070 N N . LYS A 1 135 ? 13.687 -19.536 -11.988 1.00 82.19 135 LYS A N 1
ATOM 1071 C CA . LYS A 1 135 ? 14.241 -20.182 -10.795 1.00 82.19 135 LYS A CA 1
ATOM 1072 C C . LYS A 1 135 ? 15.768 -20.019 -10.800 1.00 82.19 135 LYS A C 1
ATOM 1074 O O . LYS A 1 135 ? 16.334 -19.916 -11.886 1.00 82.19 135 LYS A O 1
ATOM 1079 N N . PRO A 1 136 ? 16.432 -20.031 -9.630 1.00 77.88 136 PRO A N 1
ATOM 1080 C CA . PRO A 1 136 ? 17.885 -19.848 -9.531 1.00 77.88 136 PRO A CA 1
ATOM 1081 C C . PRO A 1 136 ? 18.701 -20.775 -10.445 1.00 77.88 136 PRO A C 1
ATOM 1083 O O . PRO A 1 136 ? 19.734 -20.363 -10.960 1.00 77.88 136 PRO A O 1
ATOM 1086 N N . ASP A 1 137 ? 18.195 -21.986 -10.692 1.00 79.81 137 ASP A N 1
ATOM 1087 C CA . ASP A 1 137 ? 18.881 -23.029 -11.463 1.00 79.81 137 ASP A CA 1
ATOM 1088 C C . ASP A 1 137 ? 18.401 -23.146 -12.926 1.00 79.81 137 ASP A C 1
ATOM 1090 O O . ASP A 1 137 ? 18.863 -24.014 -13.667 1.00 79.81 137 ASP A O 1
ATOM 1094 N N . GLU A 1 138 ? 17.448 -22.313 -13.366 1.00 79.81 138 GLU A N 1
ATOM 1095 C CA . GLU A 1 138 ? 16.857 -22.388 -14.709 1.00 79.81 138 GLU A CA 1
ATOM 1096 C C . GLU A 1 138 ? 17.427 -21.311 -15.654 1.00 79.81 138 GLU A C 1
ATOM 1098 O O . GLU A 1 138 ? 17.696 -20.182 -15.233 1.00 79.81 138 GLU A O 1
ATOM 1103 N N . PRO A 1 139 ? 17.592 -21.615 -16.958 1.00 79.75 139 PRO A N 1
ATOM 1104 C CA . PRO A 1 139 ? 18.073 -20.638 -17.926 1.00 79.75 139 PRO A CA 1
ATOM 1105 C C . PRO A 1 139 ? 17.096 -19.465 -18.061 1.00 79.75 139 PRO A C 1
ATOM 1107 O O . PRO A 1 139 ? 15.881 -19.615 -17.908 1.00 79.75 139 PRO A O 1
ATOM 1110 N N . ALA A 1 140 ? 17.639 -18.290 -18.395 1.00 73.94 140 ALA A N 1
ATOM 1111 C CA . ALA A 1 140 ? 16.856 -17.071 -18.555 1.00 73.94 140 ALA A CA 1
ATOM 1112 C C . ALA A 1 140 ? 15.644 -17.296 -19.485 1.00 73.94 140 ALA A C 1
ATOM 1114 O O . ALA A 1 140 ? 15.766 -17.972 -20.514 1.00 73.94 140 ALA A O 1
ATOM 1115 N N . PRO A 1 141 ? 14.470 -16.722 -19.160 1.00 77.88 141 PRO A N 1
ATOM 1116 C CA . PRO A 1 141 ? 13.262 -16.938 -19.940 1.00 77.88 141 PRO A CA 1
ATOM 1117 C C . PRO A 1 141 ? 13.460 -16.461 -21.386 1.00 77.88 141 PRO A C 1
ATOM 1119 O O . PRO A 1 141 ? 14.271 -15.574 -21.660 1.00 77.88 141 PRO A O 1
ATOM 1122 N N . SER A 1 142 ? 12.714 -17.038 -22.336 1.00 77.69 142 SER A N 1
ATOM 1123 C CA . SER A 1 142 ? 12.799 -16.636 -23.751 1.00 77.69 142 SER A CA 1
ATOM 1124 C C . SER A 1 142 ? 12.596 -15.123 -23.909 1.00 77.69 142 SER A C 1
ATOM 1126 O O . SER A 1 142 ? 11.830 -14.545 -23.136 1.00 77.69 142 SER A O 1
ATOM 1128 N N . LYS A 1 143 ? 13.193 -14.501 -24.937 1.00 73.25 143 LYS A N 1
ATOM 1129 C CA . LYS A 1 143 ? 13.201 -13.036 -25.163 1.00 73.25 143 LYS A CA 1
ATOM 1130 C C . LYS A 1 143 ? 11.847 -12.337 -24.943 1.00 73.25 143 LYS A C 1
ATOM 1132 O O . LYS A 1 143 ? 11.810 -11.222 -24.438 1.00 73.25 143 LYS A O 1
ATOM 1137 N N . HIS A 1 144 ? 10.731 -12.990 -25.267 1.00 70.19 144 HIS A N 1
ATOM 1138 C CA . HIS A 1 144 ? 9.384 -12.437 -25.072 1.00 70.19 144 HIS A CA 1
ATOM 1139 C C . HIS A 1 144 ? 8.968 -12.288 -23.596 1.00 70.19 144 HIS A C 1
ATOM 1141 O O . HIS A 1 144 ? 8.319 -11.302 -23.241 1.00 70.19 144 HIS A O 1
ATOM 1147 N N . PHE A 1 145 ? 9.383 -13.221 -22.736 1.00 78.31 145 PHE A N 1
ATOM 1148 C CA . PHE A 1 145 ? 9.074 -13.261 -21.299 1.00 78.31 145 PHE A CA 1
ATOM 1149 C C . PHE A 1 145 ? 10.143 -12.573 -20.435 1.00 78.31 145 PHE A C 1
ATOM 1151 O O . PHE A 1 145 ? 9.995 -12.498 -19.217 1.00 78.31 145 PHE A O 1
ATOM 1158 N N . GLN A 1 146 ? 11.216 -12.060 -21.046 1.00 81.62 146 GLN A N 1
ATOM 1159 C CA . GLN A 1 146 ? 12.204 -11.249 -20.340 1.00 81.62 146 GLN A CA 1
ATOM 1160 C C . GLN A 1 146 ? 11.590 -9.903 -19.944 1.00 81.62 146 GLN A C 1
ATOM 1162 O O . GLN A 1 146 ? 10.856 -9.265 -20.718 1.00 81.62 146 GLN A O 1
ATOM 1167 N N . MET A 1 147 ? 11.873 -9.497 -18.708 1.00 84.62 147 MET A N 1
ATOM 1168 C CA . MET A 1 147 ? 11.381 -8.252 -18.145 1.00 84.62 147 MET A CA 1
ATOM 1169 C C . MET A 1 147 ? 12.417 -7.149 -18.360 1.00 84.62 147 MET A C 1
ATOM 1171 O O . MET A 1 147 ? 13.518 -7.220 -17.826 1.00 84.62 147 MET A O 1
ATOM 1175 N N . ASN A 1 148 ? 12.051 -6.138 -19.146 1.00 88.19 148 ASN A N 1
ATOM 1176 C CA . ASN A 1 148 ? 12.865 -4.940 -19.359 1.00 88.19 148 ASN A CA 1
ATOM 1177 C C . ASN A 1 148 ? 12.497 -3.877 -18.321 1.00 88.19 148 ASN A C 1
ATOM 1179 O O . ASN A 1 148 ? 11.392 -3.916 -17.778 1.00 88.19 148 ASN A O 1
ATOM 1183 N N . GLU A 1 149 ? 13.361 -2.884 -18.123 1.00 87.88 149 GLU A N 1
ATOM 1184 C CA . GLU A 1 149 ? 13.112 -1.740 -17.233 1.00 87.88 149 GLU A CA 1
ATOM 1185 C C . GLU A 1 149 ? 11.734 -1.107 -17.472 1.00 87.88 149 GLU A C 1
ATOM 1187 O O . GLU A 1 149 ? 10.922 -1.021 -16.558 1.00 87.88 149 GLU A O 1
ATOM 1192 N N . ARG A 1 150 ? 11.388 -0.812 -18.732 1.00 86.25 150 ARG A N 1
ATOM 1193 C CA . ARG A 1 150 ? 10.063 -0.276 -19.085 1.00 86.25 150 ARG A CA 1
ATOM 1194 C C . ARG A 1 150 ? 8.899 -1.179 -18.653 1.00 86.25 150 ARG A C 1
ATOM 1196 O O . ARG A 1 150 ? 7.866 -0.682 -18.220 1.00 86.25 150 ARG A O 1
ATOM 1203 N N . LYS A 1 151 ? 9.031 -2.506 -18.783 1.00 87.88 151 LYS A N 1
ATOM 1204 C CA . LYS A 1 151 ? 7.971 -3.441 -18.361 1.00 87.88 151 LYS A CA 1
ATOM 1205 C C . LYS A 1 151 ? 7.858 -3.493 -16.833 1.00 87.88 151 LYS A C 1
ATOM 1207 O O . LYS A 1 151 ? 6.746 -3.568 -16.318 1.00 87.88 151 LYS A O 1
ATOM 1212 N N . TRP A 1 152 ? 8.988 -3.414 -16.125 1.00 89.19 152 TRP A N 1
ATOM 1213 C CA . TRP A 1 152 ? 9.023 -3.291 -14.668 1.00 89.19 152 TRP A CA 1
ATOM 1214 C C . TRP A 1 152 ? 8.359 -2.001 -14.190 1.00 89.19 152 TRP A C 1
ATOM 1216 O O . TRP A 1 152 ? 7.493 -2.066 -13.325 1.00 89.19 152 TRP A O 1
ATOM 1226 N N . LEU A 1 153 ? 8.681 -0.859 -14.802 1.00 89.69 153 LEU A N 1
ATOM 1227 C CA . LEU A 1 153 ? 8.080 0.432 -14.461 1.00 89.69 153 LEU A CA 1
ATOM 1228 C C . LEU A 1 153 ? 6.562 0.423 -14.659 1.00 89.69 153 LEU A C 1
ATOM 1230 O O . LEU A 1 153 ? 5.831 0.806 -13.753 1.00 89.69 153 LEU A O 1
ATOM 1234 N N . ILE A 1 154 ? 6.072 -0.093 -15.792 1.00 89.06 154 ILE A N 1
ATOM 1235 C CA . ILE A 1 154 ? 4.626 -0.237 -16.033 1.00 89.06 154 ILE A CA 1
ATOM 1236 C C . ILE A 1 154 ? 3.976 -1.117 -14.959 1.00 89.06 154 ILE A C 1
ATOM 1238 O O . ILE A 1 154 ? 2.901 -0.786 -14.460 1.00 89.06 154 ILE A O 1
ATOM 1242 N N . ARG A 1 155 ? 4.624 -2.227 -14.588 1.00 91.44 155 ARG A N 1
ATOM 1243 C CA . ARG A 1 155 ? 4.118 -3.132 -13.554 1.00 91.44 155 ARG A CA 1
ATOM 1244 C C . ARG A 1 155 ? 4.057 -2.456 -12.185 1.00 91.44 155 ARG A C 1
ATOM 1246 O O . ARG A 1 155 ? 3.042 -2.601 -11.515 1.00 91.44 155 ARG A O 1
ATOM 1253 N N . PHE A 1 156 ? 5.102 -1.738 -11.775 1.00 91.38 156 PHE A N 1
ATOM 1254 C CA . PHE A 1 156 ? 5.109 -1.032 -10.495 1.00 91.38 156 PHE A CA 1
ATOM 1255 C C . PHE A 1 156 ? 4.060 0.075 -10.474 1.00 91.38 156 PHE A C 1
ATOM 1257 O O . PHE A 1 156 ? 3.208 0.052 -9.600 1.00 91.38 156 PHE A O 1
ATOM 1264 N N . VAL A 1 157 ? 4.013 0.946 -11.491 1.00 91.00 157 VAL A N 1
ATOM 1265 C CA . VAL A 1 157 ? 2.987 2.001 -11.589 1.00 91.00 157 VAL A CA 1
ATOM 1266 C C . VAL A 1 157 ? 1.579 1.415 -11.480 1.00 91.00 157 VAL A C 1
ATOM 1268 O O . VAL A 1 157 ? 0.758 1.936 -10.733 1.00 91.00 157 VAL A O 1
ATOM 1271 N N . PHE A 1 158 ? 1.297 0.309 -12.174 1.00 91.88 158 PHE A N 1
ATOM 1272 C CA . PHE A 1 158 ? 0.006 -0.367 -12.057 1.00 91.88 158 PHE A CA 1
ATOM 1273 C C . PHE A 1 158 ? -0.266 -0.861 -10.628 1.00 91.88 158 PHE A C 1
ATOM 1275 O O . PHE A 1 158 ? -1.347 -0.617 -10.098 1.00 91.88 158 PHE A O 1
ATOM 1282 N N . LEU A 1 159 ? 0.697 -1.529 -9.990 1.00 92.69 159 LEU A N 1
ATOM 1283 C CA . LEU A 1 159 ? 0.517 -2.057 -8.637 1.00 92.69 159 LEU A CA 1
ATOM 1284 C C . LEU A 1 159 ? 0.338 -0.945 -7.597 1.00 92.69 159 LEU A C 1
ATOM 1286 O O . LEU A 1 159 ? -0.575 -1.051 -6.782 1.00 92.69 159 LEU A O 1
ATOM 1290 N N . GLU A 1 160 ? 1.103 0.145 -7.683 1.00 92.62 160 GLU A N 1
ATOM 1291 C CA . GLU A 1 160 ? 0.973 1.285 -6.766 1.00 92.62 160 GLU A CA 1
ATOM 1292 C C . GLU A 1 160 ? -0.404 1.956 -6.862 1.00 92.62 160 GLU A C 1
ATOM 1294 O O . GLU A 1 160 ? -0.983 2.356 -5.852 1.00 92.62 160 GLU A O 1
ATOM 1299 N N . THR A 1 161 ? -0.992 2.031 -8.069 1.00 91.75 161 THR A N 1
ATOM 1300 C CA . THR A 1 161 ? -2.347 2.599 -8.231 1.00 91.75 161 THR A CA 1
ATOM 1301 C C . THR A 1 161 ? -3.402 1.828 -7.441 1.00 91.75 161 THR A C 1
ATOM 1303 O O . THR A 1 161 ? -4.385 2.415 -6.993 1.00 91.75 161 THR A O 1
ATOM 1306 N N . VAL A 1 162 ? -3.201 0.519 -7.263 1.00 93.38 162 VAL A N 1
ATOM 1307 C CA . VAL A 1 162 ? -4.115 -0.356 -6.525 1.00 93.38 162 VAL A CA 1
ATOM 1308 C C . VAL A 1 162 ? -3.729 -0.426 -5.045 1.00 93.38 162 VAL A C 1
ATOM 1310 O O . VAL A 1 162 ? -4.619 -0.512 -4.201 1.00 93.38 162 VAL A O 1
ATOM 1313 N N . ALA A 1 163 ? -2.436 -0.344 -4.718 1.00 93.12 163 ALA A N 1
ATOM 1314 C CA . ALA A 1 163 ? -1.914 -0.434 -3.353 1.00 93.12 163 ALA A CA 1
ATOM 1315 C C . ALA A 1 163 ? -2.420 0.692 -2.435 1.00 93.12 163 ALA A C 1
ATOM 1317 O O . ALA A 1 163 ? -2.728 0.434 -1.276 1.00 93.12 163 ALA A O 1
ATOM 1318 N N . GLY A 1 164 ? -2.612 1.911 -2.954 1.00 91.88 164 GLY A N 1
ATOM 1319 C CA . GLY A 1 164 ? -3.128 3.037 -2.160 1.00 91.88 164 GLY A CA 1
ATOM 1320 C C . GLY A 1 164 ? -4.635 2.994 -1.849 1.00 91.88 164 GLY A C 1
ATOM 1321 O O . GLY A 1 164 ? -5.125 3.784 -1.040 1.00 91.88 164 GLY A O 1
ATOM 1322 N N . VAL A 1 165 ? -5.409 2.098 -2.478 1.00 96.00 165 VAL A N 1
ATOM 1323 C CA . VAL A 1 165 ? -6.880 2.067 -2.340 1.00 96.00 165 VAL A CA 1
ATOM 1324 C C . VAL A 1 165 ? -7.348 1.471 -1.002 1.00 96.00 165 VAL A C 1
ATOM 1326 O O . VAL A 1 165 ? -8.208 2.088 -0.364 1.00 96.00 165 VAL A O 1
ATOM 1329 N N . PRO A 1 166 ? -6.831 0.316 -0.530 1.00 95.81 166 PRO A N 1
ATOM 1330 C CA . PRO A 1 166 ? -7.271 -0.285 0.728 1.00 95.81 166 PRO A CA 1
ATOM 1331 C C . PRO A 1 166 ? -7.119 0.630 1.949 1.00 95.81 166 PRO A C 1
ATOM 1333 O O . PRO A 1 166 ? -8.053 0.701 2.748 1.00 95.81 166 PRO A O 1
ATOM 1336 N N . GLY A 1 167 ? -6.008 1.370 2.066 1.00 94.62 167 GLY A N 1
ATOM 1337 C CA . GLY A 1 167 ? -5.790 2.325 3.160 1.00 94.62 167 GLY A CA 1
ATOM 1338 C C . GLY A 1 167 ? -6.835 3.444 3.167 1.00 94.62 167 GLY A C 1
ATOM 1339 O O . GLY A 1 167 ? -7.491 3.688 4.180 1.00 94.62 167 GL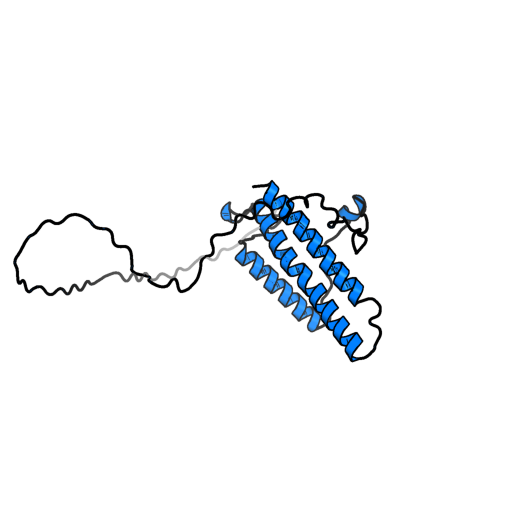Y A O 1
ATOM 1340 N N . MET A 1 168 ? -7.108 4.038 1.999 1.00 96.56 168 MET A N 1
ATOM 1341 C CA . MET A 1 168 ? -8.112 5.098 1.848 1.00 96.56 168 MET A CA 1
ATOM 1342 C C . MET A 1 168 ? -9.528 4.614 2.195 1.00 96.56 168 MET A C 1
ATOM 1344 O O . MET A 1 168 ? -10.261 5.272 2.937 1.00 96.56 168 MET A O 1
ATOM 1348 N N . VAL A 1 169 ? -9.919 3.443 1.678 1.00 97.69 169 VAL A N 1
ATOM 1349 C CA . VAL A 1 169 ? -11.247 2.863 1.932 1.00 97.69 169 VAL A CA 1
ATOM 1350 C C . VAL A 1 169 ? -11.383 2.448 3.397 1.00 97.69 169 VAL A C 1
ATOM 1352 O O . VAL A 1 169 ? -12.401 2.741 4.023 1.00 97.69 169 VAL A O 1
ATOM 1355 N N . GLY A 1 170 ? -10.358 1.812 3.968 1.00 96.50 170 GLY A N 1
ATOM 1356 C CA . GLY A 1 170 ? -10.326 1.424 5.376 1.00 96.50 170 GLY A CA 1
ATOM 1357 C C . GLY A 1 170 ? -10.429 2.631 6.308 1.00 96.50 170 GLY A C 1
ATOM 1358 O O . GLY A 1 170 ? -11.276 2.639 7.204 1.00 96.50 170 GLY A O 1
ATOM 1359 N N . GLY A 1 171 ? -9.635 3.675 6.057 1.00 96.06 171 GLY A N 1
ATOM 1360 C CA . GLY A 1 171 ? -9.665 4.929 6.808 1.00 96.06 171 GLY A CA 1
ATOM 1361 C C . GLY A 1 171 ? -11.034 5.603 6.739 1.00 96.06 171 GLY A C 1
ATOM 1362 O O . GLY A 1 171 ? -11.604 5.939 7.775 1.00 96.06 171 GLY A O 1
ATOM 1363 N N . MET A 1 172 ? -11.626 5.707 5.544 1.00 97.12 172 MET A N 1
ATOM 1364 C CA . MET A 1 172 ? -12.957 6.295 5.357 1.00 97.12 172 MET A CA 1
ATOM 1365 C C . MET A 1 172 ? -14.055 5.501 6.078 1.00 97.12 172 MET A C 1
ATOM 1367 O O . MET A 1 172 ? -14.877 6.079 6.791 1.00 97.12 172 MET A O 1
ATOM 1371 N N . LEU A 1 173 ? -14.071 4.171 5.944 1.00 97.12 173 LEU A N 1
ATOM 1372 C CA . LEU A 1 173 ? -15.071 3.330 6.609 1.00 97.12 173 LEU A CA 1
ATOM 1373 C C . LEU A 1 173 ? -14.972 3.435 8.132 1.00 97.12 173 LEU A C 1
ATOM 1375 O O . LEU A 1 173 ? -15.996 3.544 8.811 1.00 97.12 173 LEU A O 1
ATOM 1379 N N . ARG A 1 174 ? -13.752 3.441 8.678 1.00 96.44 174 ARG A N 1
ATOM 1380 C CA . ARG A 1 174 ? -13.521 3.621 10.115 1.00 96.44 174 ARG A CA 1
ATOM 1381 C C . ARG A 1 174 ? -13.890 5.019 10.592 1.00 96.44 174 ARG A C 1
ATOM 1383 O O . ARG A 1 174 ? -14.519 5.143 11.640 1.00 96.44 174 ARG A O 1
ATOM 1390 N N . HIS A 1 175 ? -13.577 6.045 9.807 1.00 95.88 175 HIS A N 1
ATOM 1391 C CA . HIS A 1 175 ? -13.956 7.426 10.080 1.00 95.88 175 HIS A CA 1
ATOM 1392 C C . HIS A 1 175 ? -15.475 7.586 10.169 1.00 95.88 175 HIS A C 1
ATOM 1394 O O . HIS A 1 175 ? -15.998 8.067 11.170 1.00 95.88 175 HIS A O 1
ATOM 1400 N N . LEU A 1 176 ? -16.219 7.079 9.188 1.00 96.88 176 LEU A N 1
ATOM 1401 C CA . LEU A 1 176 ? -17.682 7.119 9.231 1.00 96.88 176 LEU A CA 1
ATOM 1402 C C . LEU A 1 176 ? -18.251 6.270 10.377 1.00 96.88 176 LEU A C 1
ATOM 1404 O O . LEU A 1 176 ? -19.254 6.636 10.991 1.00 96.88 176 LEU A O 1
ATOM 1408 N N . HIS A 1 177 ? -17.614 5.143 10.703 1.00 96.25 177 HIS A N 1
ATOM 1409 C CA . HIS A 1 177 ? -18.027 4.300 11.821 1.00 96.25 177 HIS A CA 1
ATOM 1410 C C . HIS A 1 177 ? -17.842 4.982 13.182 1.00 96.25 177 HIS A C 1
ATOM 1412 O O . HIS A 1 177 ? -18.710 4.859 14.053 1.00 96.25 177 HIS A O 1
ATOM 1418 N N . SER A 1 178 ? -16.724 5.688 13.369 1.00 96.00 178 SER A N 1
ATOM 1419 C CA . SER A 1 178 ? -16.398 6.401 14.604 1.00 96.00 178 SER A CA 1
ATOM 1420 C C . SER A 1 178 ? -17.356 7.571 14.825 1.00 96.00 178 SER A C 1
ATOM 1422 O O . SER A 1 178 ? -17.891 7.702 15.927 1.00 96.00 178 SER A O 1
ATOM 1424 N N . LEU A 1 179 ? -17.690 8.310 13.758 1.00 96.06 179 LEU A N 1
ATOM 1425 C CA . LEU A 1 179 ? -18.731 9.340 13.761 1.00 96.06 179 LEU A CA 1
ATOM 1426 C C . LEU A 1 179 ? -20.105 8.749 14.095 1.00 96.06 179 LEU A C 1
ATOM 1428 O O . LEU A 1 179 ? -20.778 9.224 15.005 1.00 96.06 179 LEU A O 1
ATOM 1432 N N . ARG A 1 180 ? -20.507 7.659 13.428 1.00 97.44 180 ARG A N 1
ATOM 1433 C CA . ARG A 1 180 ? -21.820 7.031 13.654 1.00 97.44 180 ARG A CA 1
ATOM 1434 C C . ARG A 1 180 ? -22.002 6.527 15.086 1.00 97.44 180 ARG A C 1
ATOM 1436 O O . ARG A 1 180 ? -23.117 6.546 15.598 1.00 97.44 180 ARG A O 1
ATOM 1443 N N . LYS A 1 181 ? -20.939 6.022 15.715 1.00 96.25 181 LYS A N 1
ATOM 1444 C CA . LYS A 1 181 ? -20.986 5.498 17.088 1.00 96.25 181 LYS A CA 1
ATOM 1445 C C . LYS A 1 181 ? -20.537 6.506 18.147 1.00 96.25 181 LYS A C 1
ATOM 1447 O O . LYS A 1 181 ? -20.583 6.155 19.323 1.00 96.25 181 LYS A O 1
ATOM 1452 N N . MET A 1 182 ? -20.096 7.703 17.751 1.00 94.69 182 MET A N 1
ATOM 1453 C CA . MET A 1 182 ? -19.471 8.702 18.627 1.00 94.69 182 MET A CA 1
ATOM 1454 C C . MET A 1 182 ? -18.346 8.101 19.491 1.00 94.69 182 MET A C 1
ATOM 1456 O O . MET A 1 182 ? -18.253 8.354 20.692 1.00 94.69 182 MET A O 1
ATOM 1460 N N . LYS A 1 183 ? -17.502 7.249 18.888 1.00 94.31 183 LYS A N 1
ATOM 1461 C CA . LYS A 1 183 ? -16.392 6.554 19.567 1.00 94.31 183 LYS A CA 1
ATOM 1462 C C . LYS A 1 183 ? -15.043 7.028 19.046 1.00 94.31 183 LYS A C 1
ATOM 1464 O O . LYS A 1 183 ? -14.911 7.355 17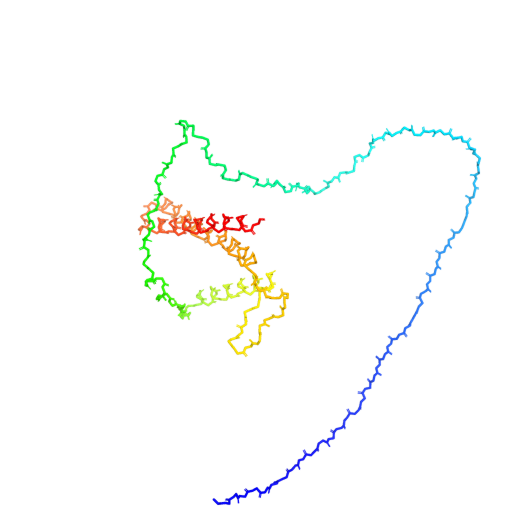.874 1.00 94.31 183 LYS A O 1
ATOM 1469 N N . ARG A 1 184 ? -14.024 7.009 19.909 1.00 93.12 184 ARG A N 1
ATOM 1470 C CA . ARG A 1 184 ? -12.631 7.222 19.492 1.00 93.12 184 ARG A CA 1
ATOM 1471 C C . ARG A 1 184 ? -12.137 6.054 18.639 1.00 93.12 184 ARG A C 1
ATOM 1473 O O . ARG A 1 184 ? -12.484 4.903 18.892 1.00 93.12 184 ARG A O 1
ATOM 1480 N N . ASP A 1 185 ? -11.321 6.384 17.644 1.00 89.50 185 ASP A N 1
ATOM 1481 C CA . ASP A 1 185 ? -10.748 5.433 16.690 1.00 89.50 185 ASP A CA 1
ATOM 1482 C C . ASP A 1 185 ? -9.328 4.966 17.071 1.00 89.50 185 ASP A C 1
ATOM 1484 O O . ASP A 1 185 ? -8.856 3.970 16.537 1.00 89.50 185 ASP A O 1
ATOM 1488 N N . ASN A 1 186 ? -8.694 5.606 18.062 1.00 91.94 186 ASN A N 1
ATOM 1489 C CA . ASN A 1 186 ? -7.372 5.256 18.609 1.00 91.94 186 ASN A CA 1
ATOM 1490 C C . ASN A 1 186 ? -6.220 5.295 17.580 1.00 91.94 186 ASN A C 1
ATOM 1492 O O . ASN A 1 186 ? -5.318 4.468 17.650 1.00 91.94 186 ASN A O 1
ATOM 1496 N N . GLY A 1 187 ? -6.262 6.239 16.634 1.00 92.00 187 GLY A N 1
ATOM 1497 C CA . GLY A 1 187 ? -5.166 6.512 15.690 1.00 92.00 187 GLY A CA 1
ATOM 1498 C C . GLY A 1 187 ? -5.174 5.687 14.399 1.00 92.00 187 GLY A C 1
ATOM 1499 O O . GLY A 1 187 ? -4.388 5.959 13.502 1.00 92.00 187 GLY A O 1
ATOM 1500 N N . TRP A 1 188 ? -6.088 4.728 14.245 1.00 93.81 188 TRP A N 1
ATOM 1501 C CA . TRP A 1 188 ? -6.106 3.837 13.079 1.00 93.81 188 TRP A CA 1
ATOM 1502 C C . TRP A 1 188 ? -6.459 4.542 11.762 1.00 93.81 188 TRP A C 1
ATOM 1504 O O . TRP A 1 188 ? -5.939 4.165 10.717 1.00 93.81 188 TRP A O 1
ATOM 1514 N N . ILE A 1 189 ? -7.339 5.546 11.783 1.00 94.06 189 ILE A N 1
ATOM 1515 C CA . ILE A 1 189 ? -7.686 6.350 10.602 1.00 94.06 189 ILE A CA 1
ATOM 1516 C C . ILE A 1 189 ? -6.445 7.070 10.081 1.00 94.06 189 ILE A C 1
ATOM 1518 O O . ILE A 1 189 ? -6.223 7.074 8.877 1.00 94.06 189 ILE A O 1
ATOM 1522 N N . GLU A 1 190 ? -5.645 7.655 10.971 1.00 92.81 190 GLU A N 1
ATOM 1523 C CA . GLU A 1 190 ? -4.444 8.403 10.598 1.00 92.81 190 GLU A CA 1
ATOM 1524 C C . GLU A 1 190 ? -3.400 7.477 9.977 1.00 92.81 190 GLU A C 1
ATOM 1526 O O . GLU A 1 190 ? -2.980 7.728 8.855 1.00 92.81 190 GLU A O 1
ATOM 1531 N N . THR A 1 191 ? -3.106 6.338 10.614 1.00 94.31 191 THR A N 1
ATOM 1532 C CA . THR A 1 191 ? -2.165 5.348 10.068 1.00 94.31 191 THR A CA 1
ATOM 1533 C C . THR A 1 191 ? -2.598 4.813 8.697 1.00 94.31 191 THR A C 1
ATOM 1535 O O . THR A 1 191 ? -1.769 4.652 7.807 1.00 94.31 191 THR A O 1
ATOM 1538 N N . LEU A 1 192 ? -3.896 4.561 8.481 1.00 94.50 192 LEU A N 1
ATOM 1539 C CA . LEU A 1 192 ? -4.397 4.076 7.186 1.00 94.50 192 LEU A CA 1
ATOM 1540 C C . LEU A 1 192 ? -4.351 5.147 6.086 1.00 94.50 192 LEU A C 1
ATOM 1542 O O . LEU A 1 192 ? -4.147 4.826 4.913 1.00 94.50 192 LEU A O 1
ATOM 1546 N N . LEU A 1 193 ? -4.570 6.414 6.446 1.00 94.00 193 LEU A N 1
ATOM 1547 C CA . LEU A 1 193 ? -4.439 7.534 5.515 1.00 94.00 193 LEU A CA 1
ATOM 1548 C C . LEU A 1 193 ? -2.970 7.831 5.199 1.00 94.00 193 LEU A C 1
ATOM 1550 O O . LEU A 1 193 ? -2.663 8.143 4.050 1.00 94.00 193 LEU A O 1
ATOM 1554 N N . GLU A 1 194 ? -2.081 7.687 6.180 1.00 93.00 194 GLU A N 1
ATOM 1555 C CA . GLU A 1 194 ? -0.632 7.777 6.011 1.00 93.00 194 GLU A CA 1
ATOM 1556 C C . GLU A 1 194 ? -0.119 6.681 5.062 1.00 93.00 194 GLU A C 1
ATOM 1558 O O . GLU A 1 194 ? 0.593 6.989 4.109 1.00 93.00 194 GLU A O 1
ATOM 1563 N N . GLU A 1 195 ? -0.557 5.428 5.234 1.00 93.00 195 GLU A N 1
ATOM 1564 C CA . GLU A 1 195 ? -0.230 4.316 4.326 1.00 93.00 195 GLU A CA 1
ATOM 1565 C C . GLU A 1 195 ? -0.700 4.610 2.890 1.00 93.00 195 GLU A C 1
ATOM 1567 O O . GLU A 1 195 ? 0.076 4.522 1.940 1.00 93.00 195 GLU A O 1
ATOM 1572 N N . ALA A 1 196 ? -1.949 5.058 2.716 1.00 93.81 196 ALA A N 1
ATOM 1573 C CA . ALA A 1 196 ? -2.470 5.420 1.396 1.00 93.81 196 ALA A CA 1
ATOM 1574 C C . ALA A 1 196 ? -1.722 6.609 0.760 1.00 93.81 196 ALA A C 1
ATOM 1576 O O . ALA A 1 196 ? -1.533 6.652 -0.461 1.00 93.81 196 ALA A O 1
ATOM 1577 N N . TYR A 1 197 ? -1.303 7.584 1.572 1.00 92.06 197 TYR A N 1
ATOM 1578 C CA . TYR A 1 197 ? -0.480 8.703 1.125 1.00 92.06 197 TYR A CA 1
ATOM 1579 C C . TYR A 1 197 ? 0.910 8.228 0.686 1.00 92.06 197 TYR A C 1
ATOM 1581 O O . TYR A 1 197 ? 1.381 8.646 -0.374 1.00 92.06 197 TYR A O 1
ATOM 1589 N N . ASN A 1 198 ? 1.523 7.308 1.433 1.00 91.75 198 ASN A N 1
ATOM 1590 C CA . ASN A 1 198 ? 2.815 6.718 1.102 1.00 91.75 198 ASN A CA 1
ATOM 1591 C C . ASN A 1 198 ? 2.798 6.030 -0.276 1.00 91.75 198 ASN A C 1
ATOM 1593 O O . ASN A 1 198 ? 3.617 6.356 -1.136 1.00 91.75 198 ASN A O 1
ATOM 1597 N N . GLU A 1 199 ? 1.802 5.180 -0.548 1.00 93.12 199 GLU A N 1
ATOM 1598 C CA . GLU A 1 199 ? 1.694 4.508 -1.855 1.00 93.12 199 GLU A CA 1
ATOM 1599 C C . GLU A 1 199 ? 1.424 5.494 -3.008 1.00 93.12 199 GLU A C 1
ATOM 1601 O O . GLU A 1 199 ? 1.934 5.348 -4.124 1.00 93.12 199 GLU A O 1
ATOM 1606 N N . ARG A 1 200 ? 0.683 6.582 -2.754 1.00 92.50 200 ARG A N 1
ATOM 1607 C CA . ARG A 1 200 ? 0.518 7.658 -3.744 1.00 92.50 200 ARG A CA 1
ATOM 1608 C C . ARG A 1 200 ? 1.854 8.338 -4.065 1.00 92.50 200 ARG A C 1
ATOM 1610 O O . ARG A 1 200 ? 2.085 8.689 -5.225 1.00 92.50 200 ARG A O 1
ATOM 1617 N N . MET A 1 201 ? 2.721 8.539 -3.076 1.00 90.56 201 MET A N 1
ATOM 1618 C CA . MET A 1 201 ? 4.050 9.116 -3.298 1.00 90.56 201 MET A CA 1
ATOM 1619 C C . MET A 1 201 ? 4.958 8.173 -4.101 1.00 90.56 201 MET A C 1
ATOM 1621 O O . MET A 1 201 ? 5.669 8.641 -5.001 1.00 90.56 201 MET A O 1
ATOM 1625 N N . HIS A 1 202 ? 4.873 6.855 -3.868 1.00 87.81 202 HIS A N 1
ATOM 1626 C CA . HIS A 1 202 ? 5.537 5.849 -4.707 1.00 87.81 202 HIS A CA 1
ATOM 1627 C C . HIS A 1 202 ? 5.109 5.973 -6.176 1.00 87.81 202 HIS A C 1
ATOM 1629 O O . HIS A 1 202 ? 5.953 6.087 -7.071 1.00 87.81 202 HIS A O 1
ATOM 1635 N N . LEU A 1 203 ? 3.799 6.048 -6.433 1.00 87.88 203 LEU A N 1
ATOM 1636 C CA . LEU A 1 203 ? 3.240 6.201 -7.778 1.00 87.88 203 LEU A CA 1
ATOM 1637 C C . LEU A 1 203 ? 3.766 7.450 -8.493 1.00 87.88 203 LEU A C 1
ATOM 1639 O O . LEU A 1 203 ? 4.178 7.367 -9.653 1.00 87.88 203 LEU A O 1
ATOM 1643 N N . LEU A 1 204 ? 3.746 8.609 -7.825 1.00 85.44 204 LEU A N 1
ATOM 1644 C CA . LEU A 1 204 ? 4.182 9.876 -8.423 1.00 85.44 204 LEU A CA 1
ATOM 1645 C C . LEU A 1 204 ? 5.651 9.817 -8.856 1.00 85.44 204 LEU A C 1
ATOM 1647 O O . LEU A 1 204 ? 5.988 10.242 -9.964 1.00 85.44 204 LEU A O 1
ATOM 1651 N N . THR A 1 205 ? 6.499 9.220 -8.021 1.00 84.25 205 THR A N 1
ATOM 1652 C CA . THR A 1 205 ? 7.930 9.056 -8.299 1.00 84.25 205 THR A CA 1
ATOM 1653 C C . THR A 1 205 ? 8.169 8.094 -9.464 1.00 84.25 205 THR A C 1
ATOM 1655 O O . THR A 1 205 ? 8.923 8.400 -10.388 1.00 84.25 205 THR A O 1
ATOM 1658 N N . LEU A 1 206 ? 7.487 6.947 -9.483 1.00 84.62 206 LEU A N 1
ATOM 1659 C CA . LEU A 1 206 ? 7.629 5.954 -10.554 1.00 84.62 206 LEU A CA 1
ATOM 1660 C C . LEU A 1 206 ? 7.112 6.459 -11.903 1.00 84.62 206 LEU A C 1
ATOM 1662 O O . LEU A 1 206 ? 7.699 6.162 -12.946 1.00 84.62 206 LEU A O 1
ATOM 1666 N N . ASN A 1 207 ? 6.031 7.239 -11.903 1.00 83.81 207 ASN A N 1
ATOM 1667 C CA . ASN A 1 207 ? 5.504 7.834 -13.126 1.00 83.81 207 ASN A CA 1
ATOM 1668 C C . ASN A 1 207 ? 6.484 8.857 -13.727 1.00 83.81 207 ASN A C 1
ATOM 1670 O O . ASN A 1 207 ? 6.640 8.893 -14.947 1.00 83.81 207 ASN A O 1
ATOM 1674 N N . LEU A 1 208 ? 7.183 9.631 -12.888 1.00 79.44 208 LEU A N 1
ATOM 1675 C CA . LEU A 1 208 ? 8.251 10.528 -13.339 1.00 79.44 208 LEU A CA 1
ATOM 1676 C C . LEU A 1 208 ? 9.378 9.746 -14.034 1.00 79.44 208 LEU A C 1
ATOM 1678 O O . LEU A 1 208 ? 9.783 10.103 -15.139 1.00 79.44 208 LEU A O 1
ATOM 1682 N N . LEU A 1 209 ? 9.832 8.643 -13.430 1.00 79.50 209 LEU A N 1
ATOM 1683 C CA . LEU A 1 209 ? 10.881 7.789 -14.001 1.00 79.50 209 LEU A CA 1
ATOM 1684 C C . LEU A 1 209 ? 10.460 7.152 -15.333 1.00 79.50 209 LEU A C 1
ATOM 1686 O O . LEU A 1 209 ? 11.223 7.153 -16.296 1.00 79.50 209 LEU A O 1
ATOM 1690 N N . ASN A 1 210 ? 9.226 6.654 -15.422 1.00 76.88 210 ASN A N 1
ATOM 1691 C CA . ASN A 1 210 ? 8.700 6.040 -16.644 1.00 76.88 210 ASN A CA 1
ATOM 1692 C C . ASN A 1 210 ? 8.607 7.021 -17.823 1.00 76.88 210 ASN A C 1
ATOM 1694 O O . ASN A 1 210 ? 8.723 6.605 -18.973 1.00 76.88 210 ASN A O 1
ATOM 1698 N N . GLN A 1 211 ? 8.393 8.309 -17.552 1.00 67.31 211 GLN A N 1
ATOM 1699 C CA . GLN A 1 211 ? 8.365 9.342 -18.587 1.00 67.31 211 GLN A CA 1
ATOM 1700 C C . GLN A 1 211 ? 9.763 9.817 -18.981 1.00 67.31 211 GLN A C 1
ATOM 1702 O O . GLN A 1 211 ? 9.985 10.072 -20.157 1.00 67.31 211 GLN A O 1
ATOM 1707 N N . ALA A 1 212 ? 10.700 9.908 -18.034 1.00 62.44 212 ALA A N 1
ATOM 1708 C CA . ALA A 1 212 ? 12.087 10.280 -18.322 1.00 62.44 212 ALA A CA 1
ATOM 1709 C C . ALA A 1 212 ? 12.836 9.217 -19.152 1.00 62.44 212 ALA A C 1
ATOM 1711 O O . ALA A 1 212 ? 13.787 9.546 -19.855 1.00 62.44 212 ALA A O 1
ATOM 1712 N N . GLY A 1 213 ? 12.410 7.951 -19.073 1.00 57.12 213 GLY A N 1
ATOM 1713 C CA . GLY A 1 213 ? 12.936 6.841 -19.875 1.00 57.12 213 GLY A CA 1
ATOM 1714 C C . GLY A 1 213 ? 12.300 6.663 -21.266 1.00 57.12 213 GLY A C 1
ATOM 1715 O O . GLY A 1 213 ? 12.549 5.634 -21.901 1.00 57.12 213 GLY A O 1
ATOM 1716 N N . LEU A 1 214 ? 11.456 7.601 -21.723 1.00 47.41 214 LEU A N 1
ATOM 1717 C CA . LEU A 1 214 ? 10.834 7.646 -23.060 1.00 47.41 214 LEU A CA 1
ATOM 1718 C C . LEU A 1 214 ? 11.358 8.831 -23.877 1.00 47.41 214 LEU A C 1
ATOM 1720 O O . LEU A 1 214 ? 11.495 8.645 -25.107 1.00 47.41 214 LEU A O 1
#

Secondary structure (DSSP, 8-state):
--------------------------------------------------------SS--------TTTTPPPP--TT--PPPPSSPPP---HHHHHT---------SHHHHHHHHHHHHHHHHHHHHHT--PPPTTSPPPPTTT---HHHHHHHHHHHHHHHHHHHHHHHHHHHHHHHHHT---TTHHHHHHHHHHHHHHHHHHHHHHHHHT-

Radius of gyration: 33.7 Å; chains: 1; bounding box: 72×94×91 Å

InterPro domains:
  IPR002680 Alternative oxidase [PF01786] (92-212)
  IPR002680 Alternative oxidase [PTHR31803] (75-210)
  IPR038659 Alternative oxidase superfamily [G3DSA:1.20.1260.140] (59-214)

pLDDT: mean 73.25, std 22.79, range [32.22, 97.69]